Protein AF-A0A258YV19-F1 (afdb_monomer_lite)

Sequence (368 aa):
QDINASQANDAFYQVEYVNERFLFDYAAKTDEAEIKYTVNCIKEPACNLPLIPEDDCLMLALTPAKAAALKNEEREGIAARLEDKFGNTQWLRTMNQESFYTSTDNLHSETTLFRLAGAAYRYAHFNHTVTPEVLLALSAMNSFGNIVFLTVTDPKMDQLQQSLSDVTGGKYDPQTHFFLAMNSIKYGKLGIALDHLKEAKFRFYAPIDKDKTRFWMYQITQDQEYLKELSESLDINMYVLYARELLNLPTENYFTSLPTTDRTDSIKGIDPFEWRAFSQEIMRSKPETISELIDRSDGNESMAIQGYVLERTYEPYIHNFTMAYDQYMTNLSNDKKALLYALMRQETRFIPGLISRSFALGLMQIMP

Structure (mmCIF, N/CA/C/O backbone):
data_AF-A0A258YV19-F1
#
_entry.id   AF-A0A258YV19-F1
#
loop_
_atom_site.group_PDB
_atom_site.id
_atom_site.type_symbol
_atom_site.label_atom_id
_atom_site.label_alt_id
_atom_site.label_comp_id
_atom_site.label_asym_id
_atom_site.label_entity_id
_atom_site.label_seq_id
_atom_site.pdbx_PDB_ins_code
_atom_site.Cartn_x
_atom_site.Cartn_y
_atom_site.Cartn_z
_atom_site.occupancy
_atom_site.B_iso_or_equiv
_atom_site.auth_seq_id
_atom_site.auth_comp_id
_atom_site.auth_asym_id
_atom_site.auth_atom_id
_atom_site.pdbx_PDB_model_num
ATOM 1 N N . GLN A 1 1 ? 9.108 25.716 -15.601 1.00 57.22 1 GLN A N 1
ATOM 2 C CA . GLN A 1 1 ? 9.882 26.648 -14.759 1.00 57.22 1 GLN A CA 1
ATOM 3 C C . GLN A 1 1 ? 11.110 27.086 -15.540 1.00 57.22 1 GLN A C 1
ATOM 5 O O . GLN A 1 1 ? 11.767 26.233 -16.135 1.00 57.22 1 GLN A O 1
ATOM 10 N N . ASP A 1 2 ? 11.386 28.388 -15.566 1.00 78.88 2 ASP A N 1
ATOM 11 C CA . ASP A 1 2 ? 12.608 28.955 -16.147 1.00 78.88 2 ASP A CA 1
ATOM 12 C C . ASP A 1 2 ? 13.738 28.902 -15.116 1.00 78.88 2 ASP A C 1
ATOM 14 O O . ASP A 1 2 ? 14.089 29.903 -14.499 1.00 78.88 2 ASP A O 1
ATOM 18 N N . ILE A 1 3 ? 14.270 27.700 -14.891 1.00 85.00 3 ILE A N 1
ATOM 19 C CA . ILE A 1 3 ? 15.529 27.503 -14.169 1.00 85.00 3 ILE A CA 1
ATOM 20 C C . ILE A 1 3 ? 16.621 27.125 -15.170 1.00 85.00 3 ILE A C 1
ATOM 22 O O . ILE A 1 3 ? 16.366 26.387 -16.130 1.00 85.00 3 ILE A O 1
ATOM 26 N N . ASN A 1 4 ? 17.822 27.663 -14.973 1.00 88.56 4 ASN A N 1
ATOM 27 C CA . ASN A 1 4 ? 19.003 27.291 -15.753 1.00 88.56 4 ASN A CA 1
ATOM 28 C C . ASN A 1 4 ? 19.620 25.974 -15.237 1.00 88.56 4 ASN A C 1
ATOM 30 O O . ASN A 1 4 ? 19.204 25.456 -14.202 1.00 88.56 4 ASN A O 1
ATOM 34 N N . ALA A 1 5 ? 20.612 25.430 -15.948 1.00 88.00 5 ALA A N 1
ATOM 35 C CA . ALA A 1 5 ? 21.244 24.156 -15.590 1.00 88.00 5 ALA A CA 1
ATOM 36 C C . ALA A 1 5 ? 21.857 24.161 -14.178 1.00 88.00 5 ALA A C 1
ATOM 38 O O . ALA A 1 5 ? 21.672 23.209 -13.426 1.00 88.00 5 ALA A O 1
ATOM 39 N N . SER A 1 6 ? 22.509 25.260 -13.780 1.00 89.62 6 SER A N 1
ATOM 40 C CA . SER A 1 6 ? 23.073 25.417 -12.429 1.00 89.62 6 SER A CA 1
ATOM 41 C C . SER A 1 6 ? 21.987 25.325 -11.357 1.00 89.62 6 SER A C 1
ATOM 43 O O . SER A 1 6 ? 22.117 24.571 -10.401 1.00 89.62 6 SER A O 1
ATOM 45 N N . GLN A 1 7 ? 20.882 26.048 -11.548 1.00 89.81 7 GLN A N 1
ATOM 46 C CA . GLN A 1 7 ? 19.743 26.037 -10.631 1.00 89.81 7 GLN A CA 1
ATOM 47 C C . GLN A 1 7 ? 19.039 24.675 -10.602 1.00 89.81 7 GLN A C 1
ATOM 49 O O . GLN A 1 7 ? 18.552 24.260 -9.554 1.00 89.81 7 GLN A O 1
ATOM 54 N N . ALA A 1 8 ? 18.976 23.975 -11.738 1.00 88.31 8 ALA A N 1
ATOM 55 C CA . ALA A 1 8 ? 18.420 22.629 -11.810 1.00 88.31 8 ALA A CA 1
ATOM 56 C C . ALA A 1 8 ? 19.265 21.627 -11.014 1.00 88.31 8 ALA A C 1
ATOM 58 O O . ALA A 1 8 ? 18.696 20.818 -10.285 1.00 88.31 8 ALA A O 1
ATOM 59 N N . ASN A 1 9 ? 20.595 21.714 -11.102 1.00 89.19 9 ASN A N 1
ATOM 60 C CA . ASN A 1 9 ? 21.507 20.882 -10.315 1.00 89.19 9 ASN A CA 1
ATOM 61 C C . ASN A 1 9 ? 21.346 21.165 -8.817 1.00 89.19 9 ASN A C 1
ATOM 63 O O . ASN A 1 9 ? 21.117 20.240 -8.040 1.00 89.19 9 ASN A O 1
ATOM 67 N N . ASP A 1 10 ? 21.369 22.441 -8.419 1.00 88.56 10 ASP A N 1
ATOM 68 C CA . ASP A 1 10 ? 21.178 22.838 -7.019 1.00 88.56 10 ASP A CA 1
ATOM 69 C C . ASP A 1 10 ? 19.843 22.331 -6.460 1.00 88.56 10 ASP A C 1
ATOM 71 O O . ASP A 1 10 ? 19.783 21.857 -5.325 1.00 88.56 10 ASP A O 1
ATOM 75 N N . ALA A 1 11 ? 18.773 22.406 -7.256 1.00 86.12 11 ALA A N 1
ATOM 76 C CA . ALA A 1 11 ? 17.459 21.910 -6.872 1.00 86.12 11 ALA A CA 1
ATOM 77 C C . ALA A 1 11 ? 17.426 20.379 -6.772 1.00 86.12 11 ALA A C 1
ATOM 79 O O . ALA A 1 11 ? 16.854 19.851 -5.822 1.00 86.12 11 ALA A O 1
ATOM 80 N N . PHE A 1 12 ? 18.048 19.661 -7.711 1.00 86.25 12 PHE A N 1
ATOM 81 C CA . PHE A 1 12 ? 18.058 18.197 -7.734 1.00 86.25 12 PHE A CA 1
ATOM 82 C C . PHE A 1 12 ? 18.674 17.605 -6.460 1.00 86.25 12 PHE A C 1
ATOM 84 O O . PHE A 1 12 ? 18.085 16.709 -5.860 1.00 86.25 12 PHE A O 1
ATOM 91 N N . TYR A 1 13 ? 19.786 18.168 -5.975 1.00 83.50 13 TYR A N 1
ATOM 92 C CA . TYR A 1 13 ? 20.433 17.722 -4.732 1.00 83.50 13 TYR A CA 1
ATOM 93 C C . TYR A 1 13 ? 19.673 18.100 -3.449 1.00 83.50 13 TYR A C 1
ATOM 95 O O . TYR A 1 13 ? 20.027 17.639 -2.365 1.00 83.50 13 TYR A O 1
ATOM 103 N N . GLN A 1 14 ? 18.617 18.911 -3.551 1.00 83.81 14 GLN A N 1
ATOM 104 C CA . GLN A 1 14 ? 17.714 19.222 -2.437 1.00 83.81 14 GLN A CA 1
ATOM 105 C C . GLN A 1 14 ? 16.491 18.292 -2.390 1.00 83.81 14 GLN A C 1
ATOM 107 O O . GLN A 1 14 ? 15.718 18.337 -1.428 1.00 83.81 14 GLN A O 1
ATOM 112 N N . VAL A 1 15 ? 16.298 17.447 -3.408 1.00 80.75 15 VAL A N 1
ATOM 113 C CA . VAL A 1 15 ? 15.192 16.489 -3.468 1.00 80.75 15 VAL A CA 1
ATOM 114 C C . VAL A 1 15 ? 15.549 15.227 -2.684 1.00 80.75 15 VAL A C 1
ATOM 116 O O . VAL A 1 15 ? 16.572 14.594 -2.918 1.00 80.75 15 VAL A O 1
ATOM 119 N N . GLU A 1 16 ? 14.668 14.824 -1.769 1.00 74.88 16 GLU A N 1
ATOM 120 C CA . GLU A 1 16 ? 14.868 13.620 -0.949 1.00 74.88 16 GLU A CA 1
ATOM 121 C C . GLU A 1 16 ? 14.597 12.317 -1.729 1.00 74.88 16 GLU A C 1
ATOM 123 O O . GLU A 1 16 ? 15.226 11.296 -1.465 1.00 74.88 16 GLU A O 1
ATOM 128 N N . TYR A 1 17 ? 13.682 12.344 -2.710 1.00 77.50 17 TYR A N 1
ATOM 129 C CA . TYR A 1 17 ? 13.312 11.183 -3.530 1.00 77.50 17 TYR A CA 1
ATOM 130 C C . TYR A 1 17 ? 13.121 11.558 -5.001 1.00 77.50 17 TYR A C 1
ATOM 132 O O . TYR A 1 17 ? 12.282 12.395 -5.334 1.00 77.50 17 TYR A O 1
ATOM 140 N N . VAL A 1 18 ? 13.836 10.873 -5.893 1.00 82.88 18 VAL A N 1
ATOM 141 C CA . VAL A 1 18 ? 13.741 11.071 -7.344 1.00 82.88 18 VAL A CA 1
ATOM 142 C C . VAL A 1 18 ? 12.900 9.950 -7.951 1.00 82.88 18 VAL A C 1
ATOM 144 O O . VAL A 1 18 ? 13.277 8.782 -7.898 1.00 82.88 18 VAL A O 1
ATOM 147 N N . ASN A 1 19 ? 11.749 10.300 -8.527 1.00 84.88 19 ASN A N 1
ATOM 148 C CA . ASN A 1 19 ? 10.971 9.391 -9.375 1.00 84.88 19 ASN A CA 1
ATOM 149 C C . ASN A 1 19 ? 11.332 9.600 -10.858 1.00 84.88 19 ASN A C 1
ATOM 151 O O . ASN A 1 19 ? 12.021 10.561 -11.203 1.00 84.88 19 ASN A O 1
ATOM 155 N N . GLU A 1 20 ? 10.846 8.728 -11.744 1.00 87.12 20 GLU A N 1
ATOM 156 C CA . GLU A 1 20 ? 11.149 8.807 -13.183 1.00 87.12 20 GLU A CA 1
ATOM 157 C C . GLU A 1 20 ? 10.762 10.154 -13.803 1.00 87.12 20 GLU A C 1
ATOM 159 O O . GLU A 1 20 ? 11.509 10.698 -14.612 1.00 87.12 20 GLU A O 1
ATOM 164 N N . ARG A 1 21 ? 9.629 10.739 -13.391 1.00 86.75 21 ARG A N 1
ATOM 165 C CA . ARG A 1 21 ? 9.199 12.052 -13.885 1.00 86.75 21 ARG A CA 1
ATOM 166 C C . ARG A 1 21 ? 10.210 13.138 -13.516 1.00 86.75 21 ARG A C 1
ATOM 168 O O . ARG A 1 21 ? 10.637 13.869 -14.400 1.00 86.75 21 ARG A O 1
ATOM 175 N N . PHE A 1 22 ? 10.627 13.217 -12.251 1.00 86.44 22 PHE A N 1
ATOM 176 C CA . PHE A 1 22 ? 11.651 14.175 -11.823 1.00 86.44 22 PHE A CA 1
ATOM 177 C C . PHE A 1 22 ? 12.977 13.945 -12.519 1.00 86.44 22 PHE A C 1
ATOM 179 O O . PHE A 1 22 ? 13.610 14.909 -12.932 1.00 86.44 22 PHE A O 1
ATOM 186 N N . LEU A 1 23 ? 13.387 12.685 -12.668 1.00 90.88 23 LEU A N 1
ATOM 187 C CA . LEU A 1 23 ? 14.608 12.347 -13.383 1.00 90.88 23 LEU A CA 1
ATOM 188 C C . LEU A 1 23 ? 14.548 12.865 -14.826 1.00 90.88 23 LEU A C 1
ATOM 190 O O . LEU A 1 23 ? 15.518 13.439 -15.312 1.00 90.88 23 LEU A O 1
ATOM 194 N N . PHE A 1 24 ? 13.407 12.718 -15.502 1.00 92.19 24 PHE A N 1
ATOM 195 C CA . PHE A 1 24 ? 13.224 13.205 -16.869 1.00 92.19 24 PHE A CA 1
ATOM 196 C C . PHE A 1 24 ? 13.161 14.731 -16.954 1.00 92.19 24 PHE A C 1
ATOM 198 O O . PHE A 1 24 ? 13.774 15.302 -17.858 1.00 92.19 24 PHE A O 1
ATOM 205 N N . ASP A 1 25 ? 12.460 15.383 -16.026 1.00 89.50 25 ASP A N 1
ATOM 206 C CA . ASP A 1 25 ? 12.372 16.844 -15.954 1.00 89.50 25 ASP A CA 1
ATOM 207 C C . ASP A 1 25 ? 13.752 17.461 -15.652 1.00 89.50 25 ASP A C 1
ATOM 209 O O . ASP A 1 25 ? 14.147 18.443 -16.284 1.00 89.50 25 ASP A O 1
ATOM 213 N N . TYR A 1 26 ? 14.527 16.846 -14.751 1.00 91.81 26 TYR A N 1
ATOM 214 C CA . TYR A 1 26 ? 15.905 17.230 -14.438 1.00 91.81 26 TYR A CA 1
ATOM 215 C C . TYR A 1 26 ? 16.846 17.006 -15.626 1.00 91.81 26 TYR A C 1
ATOM 217 O O . TYR A 1 26 ? 17.572 17.920 -16.020 1.00 91.81 26 TYR A O 1
ATOM 225 N N . ALA A 1 27 ? 16.787 15.834 -16.267 1.00 93.38 27 ALA A N 1
ATOM 226 C CA . ALA A 1 27 ? 17.611 15.513 -17.433 1.00 93.38 27 ALA A CA 1
ATOM 227 C C . ALA A 1 27 ? 17.384 16.470 -18.615 1.00 93.38 27 ALA A C 1
ATOM 229 O O . ALA A 1 27 ? 18.303 16.724 -19.393 1.00 93.38 27 ALA A O 1
ATOM 230 N N . ALA A 1 28 ? 16.178 17.033 -18.739 1.00 92.06 28 ALA A N 1
ATOM 231 C CA . ALA A 1 28 ? 15.859 18.037 -19.751 1.00 92.06 28 ALA A CA 1
ATOM 232 C C . ALA A 1 28 ? 16.518 19.409 -19.495 1.00 92.06 28 ALA A C 1
ATOM 234 O O . ALA A 1 28 ? 16.496 20.264 -20.383 1.00 92.06 28 ALA A O 1
ATOM 235 N N . LYS A 1 29 ? 17.070 19.644 -18.296 1.00 92.50 29 LYS A N 1
ATOM 236 C CA . LYS A 1 29 ? 17.612 20.942 -17.859 1.00 92.50 29 LYS A CA 1
ATOM 237 C C . LYS A 1 29 ? 19.080 20.912 -17.443 1.00 92.50 29 LYS A C 1
ATOM 239 O O . LYS A 1 29 ? 19.740 21.935 -17.587 1.00 92.50 29 LYS A O 1
ATOM 244 N N . THR A 1 30 ? 19.577 19.792 -16.926 1.00 91.50 30 THR A N 1
ATOM 245 C CA . THR A 1 30 ? 20.984 19.643 -16.525 1.00 91.50 30 THR A CA 1
ATOM 246 C C . THR A 1 30 ? 21.928 19.651 -17.731 1.00 91.50 30 THR A C 1
ATOM 248 O O . THR A 1 30 ? 21.510 19.389 -18.858 1.00 91.50 30 THR A O 1
ATOM 251 N N . ASP A 1 31 ? 23.215 19.899 -17.491 1.00 91.19 31 ASP A N 1
ATOM 252 C CA . ASP A 1 31 ? 24.299 19.686 -18.459 1.00 91.19 31 ASP A CA 1
ATOM 253 C C . ASP A 1 31 ? 25.116 18.414 -18.178 1.00 91.19 31 ASP A C 1
ATOM 255 O O . ASP A 1 31 ? 26.024 18.081 -18.939 1.00 91.19 31 ASP A O 1
ATOM 259 N N . GLU A 1 32 ? 24.755 17.650 -17.141 1.00 92.25 32 GLU A N 1
ATOM 260 C CA . GLU A 1 32 ? 25.413 16.392 -16.789 1.00 92.25 32 GLU A CA 1
ATOM 261 C C . GLU A 1 32 ? 25.168 15.311 -17.856 1.00 92.25 32 GLU A C 1
ATOM 263 O O . GLU A 1 32 ? 24.047 14.833 -18.067 1.00 92.25 32 GLU A O 1
ATOM 268 N N . ALA A 1 33 ? 26.244 14.914 -18.543 1.00 94.06 33 ALA A N 1
ATOM 269 C CA . ALA A 1 33 ? 26.188 13.954 -19.643 1.00 94.06 33 ALA A CA 1
ATOM 270 C C . ALA A 1 33 ? 25.669 12.573 -19.201 1.00 94.06 33 ALA A C 1
ATOM 272 O O . ALA A 1 33 ? 24.901 11.952 -19.932 1.00 94.06 33 ALA A O 1
ATOM 273 N N . GLU A 1 34 ? 26.033 12.118 -17.999 1.00 93.50 34 GLU A N 1
ATOM 274 C CA . GLU A 1 34 ? 25.633 10.813 -17.451 1.00 93.50 34 GLU A CA 1
ATOM 275 C C . GLU A 1 34 ? 24.120 10.721 -17.197 1.00 93.50 34 GLU A C 1
ATOM 277 O O . GLU A 1 34 ? 23.488 9.704 -17.497 1.00 93.50 34 GLU A O 1
ATOM 282 N N . ILE A 1 35 ? 23.510 11.807 -16.716 1.00 93.62 35 ILE A N 1
ATOM 283 C CA . ILE A 1 35 ? 22.064 11.888 -16.484 1.00 93.62 35 ILE A CA 1
ATOM 284 C C . ILE A 1 35 ? 21.309 11.881 -17.813 1.00 93.62 35 ILE A C 1
ATOM 286 O O . ILE A 1 35 ? 20.349 11.123 -17.981 1.00 93.62 35 ILE A O 1
ATOM 290 N N . LYS A 1 36 ? 21.769 12.680 -18.787 1.00 94.69 36 LYS A N 1
ATOM 291 C CA . LYS A 1 36 ? 21.198 12.683 -20.143 1.00 94.69 36 LYS A CA 1
ATOM 292 C C . LYS A 1 36 ? 21.294 11.301 -20.783 1.00 94.69 36 LYS A C 1
ATOM 294 O O . LYS A 1 36 ? 20.304 10.821 -21.329 1.00 94.69 36 LYS A O 1
ATOM 299 N N . TYR A 1 37 ? 22.452 10.652 -20.676 1.00 96.06 37 TYR A N 1
ATOM 300 C CA . TYR A 1 37 ? 22.672 9.295 -21.168 1.00 96.06 37 TYR A CA 1
ATOM 301 C C . TYR A 1 37 ? 21.692 8.300 -20.533 1.00 96.06 37 TYR A C 1
ATOM 303 O O . TYR A 1 37 ? 20.954 7.632 -21.251 1.00 96.06 37 TYR A O 1
ATOM 311 N N . THR A 1 38 ? 21.596 8.282 -19.201 1.00 95.25 38 THR A N 1
ATOM 312 C CA . THR A 1 38 ? 20.692 7.390 -18.457 1.00 95.25 38 THR A CA 1
ATOM 313 C C . THR A 1 38 ? 19.239 7.543 -18.911 1.00 95.25 38 THR A C 1
ATOM 315 O O . THR A 1 38 ? 18.563 6.557 -19.205 1.00 95.25 38 THR A O 1
ATOM 318 N N . VAL A 1 39 ? 18.751 8.783 -19.021 1.00 96.06 39 VAL A N 1
ATOM 319 C CA . VAL A 1 39 ? 17.369 9.055 -19.443 1.00 96.06 39 VAL A CA 1
ATOM 320 C C . VAL A 1 39 ? 17.121 8.686 -20.900 1.00 96.06 39 VAL A C 1
ATOM 322 O O . VAL A 1 39 ? 16.048 8.164 -21.209 1.00 96.06 39 VAL A O 1
ATOM 325 N N . ASN A 1 40 ? 18.087 8.923 -21.787 1.00 95.56 40 ASN A N 1
ATOM 326 C CA . ASN A 1 40 ? 17.974 8.513 -23.183 1.00 95.56 40 ASN A CA 1
ATOM 327 C C . ASN A 1 40 ? 17.850 6.987 -23.291 1.00 95.56 40 ASN A C 1
ATOM 329 O O . ASN A 1 40 ? 16.926 6.512 -23.943 1.00 95.56 40 ASN A O 1
ATOM 333 N N . CYS A 1 41 ? 18.674 6.237 -22.553 1.00 96.88 41 CYS A N 1
ATOM 334 C CA . CYS A 1 41 ? 18.607 4.777 -22.491 1.00 96.88 41 CYS A CA 1
ATOM 335 C C . CYS A 1 41 ? 17.249 4.270 -21.990 1.00 96.88 41 CYS A C 1
ATOM 337 O O . CYS A 1 41 ? 16.603 3.457 -22.648 1.00 96.88 41 CYS A O 1
ATOM 339 N N . ILE A 1 42 ? 16.747 4.798 -20.867 1.00 95.50 42 ILE A N 1
ATOM 340 C CA . ILE A 1 42 ? 15.430 4.411 -20.327 1.00 95.50 42 ILE A CA 1
ATOM 341 C C . ILE A 1 42 ? 14.308 4.669 -21.348 1.00 95.50 42 ILE A C 1
ATOM 343 O O . ILE A 1 42 ? 13.341 3.904 -21.421 1.00 95.50 42 ILE A O 1
ATOM 347 N N . LYS A 1 43 ? 14.425 5.722 -22.164 1.00 94.62 43 LYS A N 1
ATOM 348 C CA . LYS A 1 43 ? 13.429 6.102 -23.177 1.00 94.62 43 LYS A CA 1
ATOM 349 C C . LYS A 1 43 ? 13.522 5.318 -24.486 1.00 94.62 43 LYS A C 1
ATOM 351 O O . LYS A 1 43 ? 12.615 5.461 -25.305 1.00 94.62 43 LYS A O 1
ATOM 356 N N . GLU A 1 44 ? 14.538 4.475 -24.679 1.00 96.62 44 GLU A N 1
ATOM 357 C CA . GLU A 1 44 ? 14.673 3.682 -25.905 1.00 96.62 44 GLU A CA 1
ATOM 358 C C . GLU A 1 44 ? 13.420 2.819 -26.150 1.00 96.62 44 GLU A C 1
ATOM 360 O O . GLU A 1 44 ? 12.954 2.118 -25.235 1.00 96.62 44 GLU A O 1
ATOM 365 N N . PRO A 1 45 ? 12.830 2.862 -27.359 1.00 95.44 45 PRO A N 1
ATOM 366 C CA . PRO A 1 45 ? 11.677 2.046 -27.698 1.00 95.44 45 PRO A CA 1
ATOM 367 C C . PRO A 1 45 ? 12.069 0.570 -27.810 1.00 95.44 45 PRO A C 1
ATOM 369 O O . PRO A 1 45 ? 13.213 0.219 -28.089 1.00 95.44 45 PRO A O 1
ATOM 372 N N . ALA A 1 46 ? 11.082 -0.316 -27.658 1.00 94.25 46 ALA A N 1
ATOM 373 C CA . ALA A 1 46 ? 11.304 -1.761 -27.690 1.00 94.25 46 ALA A CA 1
ATOM 374 C C . ALA A 1 46 ? 12.024 -2.245 -28.965 1.00 94.25 46 ALA A C 1
ATOM 376 O O . ALA A 1 46 ? 12.905 -3.093 -28.883 1.00 94.25 46 ALA A O 1
ATOM 377 N N . CYS A 1 47 ? 11.701 -1.668 -30.128 1.00 93.19 47 CYS A N 1
ATOM 378 C CA . CYS A 1 47 ? 12.311 -2.031 -31.411 1.00 93.19 47 CYS A CA 1
ATOM 379 C C . CYS A 1 47 ? 13.811 -1.714 -31.506 1.00 93.19 47 CYS A C 1
ATOM 381 O O . CYS A 1 47 ? 14.494 -2.294 -32.345 1.00 93.19 47 CYS A O 1
ATOM 383 N N . ASN A 1 48 ? 14.320 -0.806 -30.670 1.00 95.19 48 ASN A N 1
ATOM 384 C CA . ASN A 1 48 ? 15.727 -0.417 -30.680 1.00 95.19 48 ASN A CA 1
ATOM 385 C C . ASN A 1 48 ? 16.580 -1.289 -29.763 1.00 95.19 48 ASN A C 1
ATOM 387 O O . ASN A 1 48 ? 17.795 -1.292 -29.924 1.00 95.19 48 ASN A O 1
ATOM 391 N N . LEU A 1 49 ? 15.981 -2.041 -28.831 1.00 95.81 49 LEU A N 1
ATOM 392 C CA . LEU A 1 49 ? 16.730 -2.793 -27.818 1.00 95.81 49 LEU A CA 1
ATOM 393 C C . LEU A 1 49 ? 17.831 -3.691 -28.413 1.00 95.81 49 LEU A C 1
ATOM 395 O O . LEU A 1 49 ? 18.961 -3.607 -27.937 1.00 95.81 49 LEU A O 1
ATOM 399 N N . PRO A 1 50 ? 17.593 -4.482 -29.480 1.00 94.62 50 PRO A N 1
ATOM 400 C CA . PRO A 1 50 ? 18.648 -5.326 -30.049 1.00 94.62 50 PRO A CA 1
ATOM 401 C C . PRO A 1 50 ? 19.804 -4.535 -30.686 1.00 94.62 50 PRO A C 1
ATOM 403 O O . PRO A 1 50 ? 20.871 -5.097 -30.920 1.00 94.62 50 PRO A O 1
ATOM 406 N N . LEU A 1 51 ? 19.592 -3.250 -30.990 1.00 94.88 51 LEU A N 1
ATOM 407 C CA . LEU A 1 51 ? 20.548 -2.379 -31.673 1.00 94.88 51 LEU A CA 1
ATOM 408 C C . LEU A 1 51 ? 21.445 -1.593 -30.709 1.00 94.88 51 LEU A C 1
ATOM 410 O O . LEU A 1 51 ? 22.419 -1.004 -31.167 1.00 94.88 51 LEU A O 1
ATOM 414 N N . ILE A 1 52 ? 21.135 -1.566 -29.406 1.00 96.50 52 ILE A N 1
ATOM 415 C CA . ILE A 1 52 ? 21.886 -0.786 -28.412 1.00 96.50 52 ILE A CA 1
ATOM 416 C C . ILE A 1 52 ? 23.264 -1.433 -28.181 1.00 96.50 52 ILE A C 1
ATOM 418 O O . ILE A 1 52 ? 23.322 -2.557 -27.669 1.00 96.50 52 ILE A O 1
ATOM 422 N N . PRO A 1 53 ? 24.386 -0.772 -28.524 1.00 94.50 53 PRO A N 1
ATOM 423 C CA . PRO A 1 53 ? 25.717 -1.365 -28.414 1.00 94.50 53 PRO A CA 1
ATOM 424 C C . PRO A 1 53 ? 26.299 -1.314 -26.996 1.00 94.50 53 PRO A C 1
ATOM 426 O O . PRO A 1 53 ? 27.133 -2.150 -26.664 1.00 94.50 53 PRO A O 1
ATOM 429 N N . GLU A 1 54 ? 25.844 -0.409 -26.130 1.00 96.38 54 GLU A N 1
ATOM 430 C CA . GLU A 1 54 ? 26.301 -0.324 -24.741 1.00 96.38 54 GLU A CA 1
ATOM 431 C C . GLU A 1 54 ? 25.449 -1.189 -23.803 1.00 96.38 54 GLU A C 1
ATOM 433 O O . GLU A 1 54 ? 24.243 -0.981 -23.661 1.00 96.38 54 GLU A O 1
ATOM 438 N N . ASP A 1 55 ? 26.082 -2.128 -23.096 1.00 95.56 55 ASP A N 1
ATOM 439 C CA . ASP A 1 55 ? 25.383 -3.061 -22.198 1.00 95.56 55 ASP A CA 1
ATOM 440 C C . ASP A 1 55 ? 24.647 -2.353 -21.052 1.00 95.56 55 ASP A C 1
ATOM 442 O O . ASP A 1 55 ? 23.546 -2.754 -20.683 1.00 95.56 55 ASP A O 1
ATOM 446 N N . ASP A 1 56 ? 25.230 -1.280 -20.506 1.00 95.31 56 ASP A N 1
ATOM 447 C CA . ASP A 1 56 ? 24.608 -0.504 -19.426 1.00 95.31 56 ASP A CA 1
ATOM 448 C C . ASP A 1 56 ? 23.349 0.222 -19.924 1.00 95.31 56 ASP A C 1
ATOM 450 O O . ASP A 1 56 ? 22.325 0.231 -19.242 1.00 95.31 56 ASP A O 1
ATOM 454 N N . CYS A 1 57 ? 23.389 0.770 -21.145 1.00 96.56 57 CYS A N 1
ATOM 455 C CA . CYS A 1 57 ? 22.232 1.416 -21.765 1.00 96.56 57 CYS A CA 1
ATOM 456 C C . CYS A 1 57 ? 21.120 0.410 -22.051 1.00 96.56 57 CYS A C 1
ATOM 458 O O . CYS A 1 57 ? 19.954 0.657 -21.744 1.00 96.56 57 CYS A O 1
ATOM 460 N N . LEU A 1 58 ? 21.492 -0.753 -22.591 1.00 96.38 58 LEU A N 1
ATOM 461 C CA . LEU A 1 58 ? 20.561 -1.835 -22.869 1.00 96.38 58 LEU A CA 1
ATOM 462 C C . LEU A 1 58 ? 19.887 -2.318 -21.581 1.00 96.38 58 LEU A C 1
ATOM 464 O O . LEU A 1 58 ? 18.666 -2.443 -21.544 1.00 96.38 58 LEU A O 1
ATOM 468 N N . MET A 1 59 ? 20.654 -2.512 -20.504 1.00 94.94 59 MET A N 1
ATOM 469 C CA . MET A 1 59 ? 20.109 -2.913 -19.208 1.00 94.94 59 MET A CA 1
ATOM 470 C C . MET A 1 59 ? 19.134 -1.872 -18.637 1.00 94.94 59 MET A C 1
ATOM 472 O O . MET A 1 59 ? 18.061 -2.242 -18.164 1.00 94.94 59 MET A O 1
ATOM 476 N N . LEU A 1 60 ? 19.461 -0.578 -18.727 1.00 94.50 60 LEU A N 1
ATOM 477 C CA . LEU A 1 60 ? 18.570 0.515 -18.310 1.00 94.50 60 LEU A CA 1
ATOM 478 C C . LEU A 1 60 ? 17.287 0.592 -19.150 1.00 94.50 60 LEU A C 1
ATOM 480 O O . LEU A 1 60 ? 16.226 0.953 -18.643 1.00 94.50 60 LEU A O 1
ATOM 484 N N . ALA A 1 61 ? 17.375 0.267 -20.439 1.00 95.56 61 ALA A N 1
ATOM 485 C CA . ALA A 1 61 ? 16.245 0.307 -21.354 1.00 95.56 61 ALA A CA 1
ATOM 486 C C . ALA A 1 61 ? 15.261 -0.856 -21.146 1.00 95.56 61 ALA A C 1
ATOM 488 O O . ALA A 1 61 ? 14.089 -0.724 -21.517 1.00 95.56 61 ALA A O 1
ATOM 489 N N . LEU A 1 62 ? 15.718 -1.985 -20.594 1.00 94.31 62 LEU A N 1
ATOM 490 C CA . LEU A 1 62 ? 14.973 -3.240 -20.520 1.00 94.31 62 LEU A CA 1
ATOM 491 C C . LEU A 1 62 ? 13.861 -3.226 -19.468 1.00 94.31 62 LEU A C 1
ATOM 493 O O . LEU A 1 62 ? 14.079 -3.047 -18.274 1.00 94.31 62 LEU A O 1
ATOM 497 N N . THR A 1 63 ? 12.649 -3.539 -19.919 1.00 93.12 63 THR A N 1
ATOM 498 C CA . THR A 1 63 ? 11.496 -3.836 -19.063 1.00 93.12 63 THR A CA 1
ATOM 499 C C . THR A 1 63 ? 10.716 -5.006 -19.658 1.00 93.12 63 THR A C 1
ATOM 501 O O . THR A 1 63 ? 10.765 -5.193 -20.879 1.00 93.12 63 THR A O 1
ATOM 504 N N . PRO A 1 64 ? 9.935 -5.772 -18.873 1.00 93.00 64 PRO A N 1
ATOM 505 C CA . PRO A 1 64 ? 9.105 -6.841 -19.434 1.00 93.00 64 PRO A CA 1
ATOM 506 C C . PRO A 1 64 ? 8.118 -6.352 -20.493 1.00 93.00 64 PRO A C 1
ATOM 508 O O . PRO A 1 64 ? 7.871 -7.045 -21.473 1.00 93.00 64 PRO A O 1
ATOM 511 N N . ALA A 1 65 ? 7.596 -5.130 -20.341 1.00 93.25 65 ALA A N 1
ATOM 512 C CA . ALA A 1 65 ? 6.694 -4.534 -21.322 1.00 93.25 65 ALA A CA 1
ATOM 513 C C . ALA A 1 65 ? 7.373 -4.330 -22.685 1.00 93.25 65 ALA A C 1
ATOM 515 O O . ALA A 1 65 ? 6.779 -4.638 -23.715 1.00 93.25 65 ALA A O 1
ATOM 516 N N . LYS A 1 66 ? 8.622 -3.848 -22.703 1.00 95.31 66 LYS A N 1
ATOM 517 C CA . LYS A 1 66 ? 9.378 -3.686 -23.951 1.00 95.31 66 LYS A CA 1
ATOM 518 C C . LYS A 1 66 ? 9.882 -5.027 -24.485 1.00 95.31 66 LYS A C 1
ATOM 520 O O . LYS A 1 66 ? 9.781 -5.279 -25.680 1.00 95.31 66 LYS A O 1
ATOM 525 N N . ALA A 1 67 ? 10.361 -5.907 -23.607 1.00 95.75 67 ALA A N 1
ATOM 526 C CA . ALA A 1 67 ? 10.851 -7.231 -23.981 1.00 95.75 67 ALA A CA 1
ATOM 527 C C . ALA A 1 67 ? 9.757 -8.121 -24.596 1.00 95.75 67 ALA A C 1
ATOM 529 O O . ALA A 1 67 ? 10.057 -8.955 -25.444 1.00 95.75 67 ALA A O 1
ATOM 530 N N . ALA A 1 68 ? 8.485 -7.912 -24.238 1.00 93.12 68 ALA A N 1
ATOM 531 C CA . ALA A 1 68 ? 7.358 -8.634 -24.827 1.00 93.12 68 ALA A CA 1
ATOM 532 C C . ALA A 1 68 ? 7.178 -8.370 -26.334 1.00 93.12 68 ALA A C 1
ATOM 534 O O . ALA A 1 68 ? 6.590 -9.196 -27.026 1.00 93.12 68 ALA A O 1
ATOM 535 N N . ALA A 1 69 ? 7.684 -7.245 -26.853 1.00 93.75 69 ALA A N 1
ATOM 536 C CA . ALA A 1 69 ? 7.646 -6.936 -28.283 1.00 93.75 69 ALA A CA 1
ATOM 537 C C . ALA A 1 69 ? 8.797 -7.583 -29.078 1.00 93.75 69 ALA A C 1
ATOM 539 O O . ALA A 1 69 ? 8.798 -7.513 -30.306 1.00 93.75 69 ALA A O 1
ATOM 540 N N . LEU A 1 70 ? 9.770 -8.193 -28.394 1.00 95.44 70 LEU A N 1
ATOM 541 C CA . LEU A 1 70 ? 10.926 -8.838 -29.008 1.00 95.44 70 LEU A CA 1
ATOM 542 C C . LEU A 1 70 ? 10.624 -10.290 -29.385 1.00 95.44 70 LEU A C 1
ATOM 544 O O . LEU A 1 70 ? 9.853 -10.986 -28.713 1.00 95.44 70 LEU A O 1
ATOM 548 N N . LYS A 1 71 ? 11.302 -10.783 -30.417 1.00 95.88 71 LYS A N 1
ATOM 549 C CA . LYS A 1 71 ? 11.317 -12.203 -30.781 1.00 95.88 71 LYS A CA 1
ATOM 550 C C . LYS A 1 71 ? 12.089 -13.028 -29.752 1.00 95.88 71 LYS A C 1
ATOM 552 O O . LYS A 1 71 ? 12.869 -12.497 -28.958 1.00 95.88 71 LYS A O 1
ATOM 557 N N . ASN A 1 72 ? 11.890 -14.342 -29.788 1.00 96.31 72 ASN A N 1
ATOM 558 C CA . ASN A 1 72 ? 12.539 -15.253 -28.850 1.00 96.31 72 ASN A CA 1
ATOM 559 C C . ASN A 1 72 ? 14.068 -15.227 -28.999 1.00 96.31 72 ASN A C 1
ATOM 561 O O . ASN A 1 72 ? 14.777 -15.188 -27.995 1.00 96.31 72 ASN A O 1
ATOM 565 N N . GLU A 1 73 ? 14.577 -15.177 -30.235 1.00 96.50 73 GLU A N 1
ATOM 566 C CA . GLU A 1 73 ? 16.016 -15.127 -30.520 1.00 96.50 73 GLU A CA 1
ATOM 567 C C . GLU A 1 73 ? 16.651 -13.820 -30.030 1.00 96.50 73 GLU A C 1
ATOM 569 O O . GLU A 1 73 ? 17.782 -13.817 -29.549 1.00 96.50 73 GLU A O 1
ATOM 574 N N . GLU A 1 74 ? 15.915 -12.709 -30.111 1.00 96.44 74 GLU A N 1
ATOM 575 C CA . GLU A 1 74 ? 16.368 -11.404 -29.619 1.00 96.44 74 GLU A CA 1
ATOM 576 C C . GLU A 1 74 ? 16.460 -11.402 -28.092 1.00 96.44 74 GLU A C 1
ATOM 578 O O . GLU A 1 74 ? 17.461 -10.953 -27.535 1.00 96.44 74 GLU A O 1
ATOM 583 N N . ARG A 1 75 ? 15.454 -11.959 -27.404 1.00 96.81 75 ARG A N 1
ATOM 584 C CA . ARG A 1 75 ? 15.477 -12.112 -25.942 1.00 96.81 75 ARG A CA 1
ATOM 585 C C . ARG A 1 75 ? 16.619 -13.007 -25.481 1.00 96.81 75 ARG A C 1
ATOM 587 O O . ARG A 1 75 ? 17.290 -12.660 -24.514 1.00 96.81 75 ARG A O 1
ATOM 594 N N . GLU A 1 76 ? 16.866 -14.110 -26.184 1.00 96.19 76 GLU A N 1
ATOM 595 C CA . GLU A 1 76 ? 17.971 -15.021 -25.878 1.00 96.19 76 GLU A CA 1
ATOM 596 C C . GLU A 1 76 ? 19.331 -14.342 -26.078 1.00 96.19 76 GLU A C 1
ATOM 598 O O . GLU A 1 76 ? 20.181 -14.379 -25.190 1.00 96.19 76 GLU A O 1
ATOM 603 N N . GLY A 1 77 ? 19.516 -13.654 -27.209 1.00 95.31 77 GLY A N 1
ATOM 604 C CA . GLY A 1 77 ? 20.749 -12.927 -27.503 1.00 95.31 77 GLY A CA 1
ATOM 605 C C . GLY A 1 77 ? 21.040 -11.824 -26.484 1.00 95.31 77 GLY A C 1
ATOM 606 O O . GLY A 1 77 ? 22.171 -11.701 -26.015 1.00 95.31 77 GLY A O 1
ATOM 607 N N . ILE A 1 78 ? 20.019 -11.057 -26.089 1.00 95.88 78 ILE A N 1
ATOM 608 C CA . ILE A 1 78 ? 20.147 -10.032 -25.044 1.00 95.88 78 ILE A CA 1
ATOM 609 C C . ILE A 1 78 ? 20.450 -10.675 -23.686 1.00 95.88 78 ILE A C 1
ATOM 611 O O . ILE A 1 78 ? 21.328 -10.193 -22.972 1.00 95.88 78 ILE A O 1
ATOM 615 N N . ALA A 1 79 ? 19.766 -11.764 -23.326 1.00 95.31 79 ALA A N 1
ATOM 616 C CA . ALA A 1 79 ? 19.995 -12.446 -22.057 1.00 95.31 79 ALA A CA 1
ATOM 617 C C . ALA A 1 79 ? 21.439 -12.944 -21.940 1.00 95.31 79 ALA A C 1
ATOM 619 O O . ALA A 1 79 ? 22.097 -12.621 -20.955 1.00 95.31 79 ALA A O 1
ATOM 620 N N . ALA A 1 80 ? 21.936 -13.646 -22.965 1.00 94.00 80 ALA A N 1
ATOM 621 C CA . ALA A 1 80 ? 23.302 -14.164 -23.014 1.00 94.00 80 ALA A CA 1
ATOM 622 C C . ALA A 1 80 ? 24.353 -13.046 -22.980 1.00 94.00 80 ALA A C 1
ATOM 624 O O . ALA A 1 80 ? 25.365 -13.167 -22.299 1.00 94.00 80 ALA A O 1
ATOM 625 N N . ARG A 1 81 ? 24.097 -11.931 -23.675 1.00 94.19 81 ARG A N 1
ATOM 626 C CA . ARG A 1 81 ? 24.992 -10.767 -23.684 1.00 94.19 81 ARG A CA 1
ATOM 627 C C . ARG A 1 81 ? 25.133 -10.113 -22.307 1.00 94.19 81 ARG A C 1
ATOM 629 O O . ARG A 1 81 ? 26.206 -9.627 -21.975 1.00 94.19 81 ARG A O 1
ATOM 636 N N . LEU A 1 82 ? 24.056 -10.069 -21.524 1.00 94.69 82 LEU A N 1
ATOM 637 C CA . LEU A 1 82 ? 24.011 -9.342 -20.252 1.00 94.69 82 LEU A CA 1
ATOM 638 C C . LEU A 1 82 ? 24.249 -10.223 -19.012 1.00 94.69 82 LEU A C 1
ATOM 640 O O . LEU A 1 82 ? 24.460 -9.688 -17.922 1.00 94.69 82 LEU A O 1
ATOM 644 N N . GLU A 1 83 ? 24.190 -11.549 -19.155 1.00 90.69 83 GLU A N 1
ATOM 645 C CA . GLU A 1 83 ? 24.220 -12.519 -18.052 1.00 90.69 83 GLU A CA 1
ATOM 646 C C . GLU A 1 83 ? 25.450 -12.357 -17.152 1.00 90.69 83 GLU A C 1
ATOM 648 O O . GLU A 1 83 ? 25.296 -12.147 -15.947 1.00 90.69 83 GLU A O 1
ATOM 653 N N . ASP A 1 84 ? 26.647 -12.341 -17.741 1.00 88.12 84 ASP A N 1
ATOM 654 C CA . ASP A 1 84 ? 27.914 -12.267 -17.001 1.00 88.12 84 ASP A CA 1
ATOM 655 C C . ASP A 1 84 ? 28.098 -10.941 -16.246 1.00 88.12 84 ASP A C 1
ATOM 657 O O . ASP A 1 84 ? 28.809 -10.884 -15.240 1.00 88.12 84 ASP A O 1
ATOM 661 N N . LYS A 1 85 ? 27.462 -9.861 -16.722 1.00 91.25 85 LYS A N 1
ATOM 662 C CA . LYS A 1 85 ? 27.641 -8.507 -16.178 1.00 91.25 85 LYS A CA 1
ATOM 663 C C . LYS A 1 85 ? 26.586 -8.133 -15.136 1.00 91.25 85 LYS A C 1
ATOM 665 O O . LYS A 1 85 ? 26.914 -7.436 -14.177 1.00 91.25 85 LYS A O 1
ATOM 670 N N . PHE A 1 86 ? 25.338 -8.579 -15.299 1.00 88.44 86 PHE A N 1
ATOM 671 C CA . PHE A 1 86 ? 24.217 -8.118 -14.465 1.00 88.44 86 PHE A CA 1
ATOM 672 C C . PHE A 1 86 ? 23.474 -9.224 -13.704 1.00 88.44 86 PHE A C 1
ATOM 674 O O . PHE A 1 86 ? 22.715 -8.900 -12.791 1.00 88.44 86 PHE A O 1
ATOM 681 N N . GLY A 1 87 ? 23.644 -10.506 -14.054 1.00 77.50 87 GLY A N 1
ATOM 682 C CA . GLY A 1 87 ? 23.109 -11.676 -13.333 1.00 77.50 87 GLY A CA 1
ATOM 683 C C . GLY A 1 87 ? 21.577 -11.830 -13.264 1.00 77.50 87 GLY A C 1
ATOM 684 O O . GLY A 1 87 ? 21.084 -12.921 -12.997 1.00 77.50 87 GLY A O 1
ATOM 685 N N . ASN A 1 88 ? 20.799 -10.774 -13.521 1.00 79.12 88 ASN A N 1
ATOM 686 C CA . ASN A 1 88 ? 19.336 -10.746 -13.409 1.00 79.12 88 ASN A CA 1
ATOM 687 C C . ASN A 1 88 ? 18.644 -10.595 -14.776 1.00 79.12 88 ASN A C 1
ATOM 689 O O . ASN A 1 88 ? 17.735 -9.783 -14.954 1.00 79.12 88 ASN A O 1
ATOM 693 N N . THR A 1 89 ? 19.104 -11.351 -15.771 1.00 90.81 89 THR A N 1
ATOM 694 C CA . THR A 1 89 ? 18.570 -11.321 -17.147 1.00 90.81 89 THR A CA 1
ATOM 695 C C . THR A 1 89 ? 17.813 -12.595 -17.508 1.00 90.81 89 THR A C 1
ATOM 697 O O . THR A 1 89 ? 17.140 -12.637 -18.535 1.00 90.81 89 THR A O 1
ATOM 700 N N . GLN A 1 90 ? 17.837 -13.613 -16.639 1.00 91.00 90 GLN A N 1
ATOM 701 C CA . GLN A 1 90 ? 17.212 -14.913 -16.896 1.00 91.00 90 GLN A CA 1
ATOM 702 C C . GLN A 1 90 ? 15.702 -14.819 -17.154 1.00 91.00 90 GLN A C 1
ATOM 704 O O . GLN A 1 90 ? 15.160 -15.620 -17.911 1.00 91.00 90 GLN A O 1
ATOM 709 N N . TRP A 1 91 ? 15.027 -13.809 -16.594 1.00 92.94 91 TRP A N 1
ATOM 710 C CA . TRP A 1 91 ? 13.608 -13.569 -16.855 1.00 92.94 91 TRP A CA 1
ATOM 711 C C . TRP A 1 91 ? 13.310 -13.322 -18.344 1.00 92.94 91 TRP A C 1
ATOM 713 O O . TRP A 1 91 ? 12.211 -13.645 -18.782 1.00 92.94 91 TRP A O 1
ATOM 723 N N . LEU A 1 92 ? 14.268 -12.820 -19.139 1.00 94.94 92 LEU A N 1
ATOM 724 C CA . LEU A 1 92 ? 14.118 -12.671 -20.593 1.00 94.94 92 LEU A CA 1
ATOM 725 C C . LEU A 1 92 ? 13.983 -14.029 -21.285 1.00 94.94 92 LEU A C 1
ATOM 727 O O . LEU A 1 92 ? 13.079 -14.205 -22.101 1.00 94.94 92 LEU A O 1
ATOM 731 N N . ARG A 1 93 ? 14.840 -14.995 -20.921 1.00 95.12 93 ARG A N 1
ATOM 732 C CA . ARG A 1 93 ? 14.757 -16.376 -21.422 1.00 95.12 93 ARG A CA 1
ATOM 733 C C . ARG A 1 93 ? 13.449 -17.025 -20.991 1.00 95.12 93 ARG A C 1
ATOM 735 O O . ARG A 1 93 ? 12.793 -17.688 -21.785 1.00 95.12 93 ARG A O 1
ATOM 742 N N . THR A 1 94 ? 13.026 -16.772 -19.754 1.00 95.12 94 THR A N 1
ATOM 743 C CA . THR A 1 94 ? 11.747 -17.256 -19.227 1.00 95.12 94 THR A CA 1
ATOM 744 C C . THR A 1 94 ? 10.562 -16.774 -20.058 1.00 95.12 94 THR A C 1
ATOM 746 O O . THR A 1 94 ? 9.657 -17.556 -20.313 1.00 95.12 94 THR A O 1
ATOM 749 N N . MET A 1 95 ? 10.574 -15.543 -20.581 1.00 95.38 95 MET A N 1
ATOM 750 C CA . MET A 1 95 ? 9.489 -15.067 -21.453 1.00 95.38 95 MET A CA 1
ATOM 751 C C . MET A 1 95 ? 9.338 -15.871 -22.759 1.00 95.38 95 MET A C 1
ATOM 753 O O . MET A 1 95 ? 8.317 -15.731 -23.429 1.00 95.38 95 MET A O 1
ATOM 757 N N . ASN A 1 96 ? 10.337 -16.665 -23.159 1.00 95.31 96 ASN A N 1
ATOM 758 C CA . ASN A 1 96 ? 10.263 -17.515 -24.353 1.00 95.31 96 ASN A CA 1
ATOM 759 C C . ASN A 1 96 ? 9.494 -18.825 -24.105 1.00 95.31 96 ASN A C 1
ATOM 761 O O . ASN A 1 96 ? 9.255 -19.575 -25.050 1.00 95.31 96 ASN A O 1
ATOM 765 N N . GLN A 1 97 ? 9.126 -19.115 -22.854 1.00 93.62 97 GLN A N 1
ATOM 766 C CA . GLN A 1 97 ? 8.341 -20.290 -22.487 1.00 93.62 97 GLN A CA 1
ATOM 767 C C . GLN A 1 97 ? 6.873 -20.141 -22.908 1.00 93.62 97 GLN A C 1
ATOM 769 O O . GLN A 1 97 ? 6.315 -19.044 -22.909 1.00 93.62 97 GLN A O 1
ATOM 774 N N . GLU A 1 98 ? 6.233 -21.267 -23.223 1.00 89.38 98 GLU A N 1
ATOM 775 C CA . GLU A 1 98 ? 4.810 -21.303 -23.591 1.00 89.38 98 GLU A CA 1
ATOM 776 C C . GLU A 1 98 ? 3.879 -21.238 -22.371 1.00 89.38 98 GLU A C 1
ATOM 778 O O . GLU A 1 98 ? 2.770 -20.714 -22.460 1.00 89.38 98 GLU A O 1
ATOM 783 N N . SER A 1 99 ? 4.327 -21.766 -21.229 1.00 91.69 99 SER A N 1
ATOM 784 C CA . SER A 1 99 ? 3.543 -21.871 -19.997 1.00 91.69 99 SER A CA 1
ATOM 785 C C . SER A 1 99 ? 4.404 -21.573 -18.778 1.00 91.69 99 SER A C 1
ATOM 787 O O . SER A 1 99 ? 5.565 -21.977 -18.753 1.00 91.69 99 SER A O 1
ATOM 789 N N . PHE A 1 100 ? 3.804 -20.969 -17.757 1.00 96.44 100 PHE A N 1
ATOM 790 C CA . PHE A 1 100 ? 4.448 -20.637 -16.487 1.00 96.44 100 PHE A CA 1
ATOM 791 C C . PHE A 1 100 ? 3.795 -21.426 -15.349 1.00 96.44 100 PHE A C 1
ATOM 793 O O . PHE A 1 100 ? 2.675 -21.900 -15.499 1.00 96.44 100 PHE A O 1
ATOM 800 N N . TYR A 1 101 ? 4.481 -21.606 -14.220 1.00 96.31 101 TYR A N 1
ATOM 801 C CA . TYR A 1 101 ? 3.955 -22.273 -13.021 1.00 96.31 101 TYR A CA 1
ATOM 802 C C . TYR A 1 101 ? 3.327 -23.659 -13.279 1.00 96.31 101 TYR A C 1
ATOM 804 O O . TYR A 1 101 ? 2.396 -24.078 -12.587 1.00 96.31 101 TYR A O 1
ATOM 812 N N . THR A 1 102 ? 3.845 -24.393 -14.268 1.00 94.69 102 THR A N 1
ATOM 813 C CA . THR A 1 102 ? 3.417 -25.766 -14.590 1.00 94.69 102 THR A CA 1
ATOM 814 C C . THR A 1 102 ? 4.312 -26.835 -13.961 1.00 94.69 102 THR A C 1
ATOM 816 O O . THR A 1 102 ? 3.872 -27.971 -13.793 1.00 94.69 102 THR A O 1
ATOM 819 N N . SER A 1 103 ? 5.542 -26.482 -13.574 1.00 94.75 103 SER A N 1
ATOM 820 C CA . SER A 1 103 ? 6.518 -27.364 -12.920 1.00 94.75 103 SER A CA 1
ATOM 821 C C . SER A 1 103 ? 7.396 -26.587 -11.935 1.00 94.75 103 SER A C 1
ATOM 823 O O . SER A 1 103 ? 7.325 -25.359 -11.863 1.00 94.75 103 SER A O 1
ATOM 825 N N . THR A 1 104 ? 8.223 -27.292 -11.162 1.00 95.00 104 THR A N 1
ATOM 826 C CA . THR A 1 104 ? 9.119 -26.681 -10.168 1.00 95.00 104 THR A CA 1
ATOM 827 C C . THR A 1 104 ? 10.467 -26.226 -10.743 1.00 95.00 104 THR A C 1
ATOM 829 O O . THR A 1 104 ? 11.155 -25.429 -10.102 1.00 95.00 104 THR A O 1
ATOM 832 N N . ASP A 1 105 ? 10.814 -26.648 -11.963 1.00 92.00 105 ASP A N 1
ATOM 833 C CA . ASP A 1 105 ? 12.154 -26.498 -12.550 1.00 92.00 105 ASP A CA 1
ATOM 834 C C . ASP A 1 105 ? 12.582 -25.035 -12.753 1.00 92.00 105 ASP A C 1
ATOM 836 O O . ASP A 1 105 ? 13.746 -24.688 -12.552 1.00 92.00 105 ASP A O 1
ATOM 840 N N . ASN A 1 106 ? 11.644 -24.156 -13.122 1.00 92.06 106 ASN A N 1
ATOM 841 C CA . ASN A 1 106 ? 11.933 -22.764 -13.492 1.00 92.06 106 ASN A CA 1
ATOM 842 C C . ASN A 1 106 ? 11.325 -21.722 -12.539 1.00 92.06 106 ASN A C 1
ATOM 844 O O . ASN A 1 106 ? 11.412 -20.521 -12.800 1.00 92.06 106 ASN A O 1
ATOM 848 N N . LEU A 1 107 ? 10.758 -22.133 -11.399 1.00 94.25 107 LEU A N 1
ATOM 849 C CA . LEU A 1 107 ? 9.948 -21.244 -10.550 1.00 94.25 107 LEU A CA 1
ATOM 850 C C . LEU A 1 107 ? 10.654 -19.960 -10.112 1.00 94.25 107 LEU A C 1
ATOM 852 O O . LEU A 1 107 ? 10.004 -18.926 -9.952 1.00 94.25 107 LEU A O 1
ATOM 856 N N . HIS A 1 108 ? 11.974 -19.990 -9.919 1.00 93.50 108 HIS A N 1
ATOM 857 C CA . HIS A 1 108 ? 12.734 -18.799 -9.541 1.00 93.50 108 HIS A CA 1
ATOM 858 C C . HIS A 1 108 ? 12.719 -17.712 -10.622 1.00 93.50 108 HIS A C 1
ATOM 860 O O . HIS A 1 108 ? 12.463 -16.539 -10.329 1.00 93.50 108 HIS A O 1
ATOM 866 N N . SER A 1 109 ? 12.962 -18.094 -11.874 1.00 93.44 109 SER A N 1
ATOM 867 C CA . SER A 1 109 ? 12.995 -17.159 -12.996 1.00 93.44 109 SER A CA 1
ATOM 868 C C . SER A 1 109 ? 11.580 -16.728 -13.395 1.00 93.44 109 SER A C 1
ATOM 870 O O . SER A 1 109 ? 11.342 -15.540 -13.615 1.00 93.44 109 SER A O 1
ATOM 872 N N . GLU A 1 110 ? 10.611 -17.647 -13.349 1.00 96.38 110 GLU A N 1
ATOM 873 C CA . GLU A 1 110 ? 9.188 -17.362 -13.573 1.00 96.38 110 GLU A CA 1
ATOM 874 C C . GLU A 1 110 ? 8.634 -16.380 -12.536 1.00 96.38 110 GLU A C 1
ATOM 876 O O . GLU A 1 110 ? 7.957 -15.414 -12.879 1.00 96.38 110 GLU A O 1
ATOM 881 N N . THR A 1 111 ? 8.988 -16.556 -11.263 1.00 96.06 111 THR A N 1
ATOM 882 C CA . THR A 1 111 ? 8.573 -15.646 -10.188 1.00 96.06 111 THR A CA 1
ATOM 883 C C . THR A 1 111 ? 9.236 -14.278 -10.288 1.00 96.06 111 THR A C 1
ATOM 885 O O . THR A 1 111 ? 8.616 -13.259 -9.970 1.00 96.06 111 THR A O 1
ATOM 888 N N . THR A 1 112 ? 10.484 -14.227 -10.750 1.00 94.69 112 THR A N 1
ATOM 889 C CA . THR A 1 112 ? 11.141 -12.957 -11.070 1.00 94.69 112 THR A CA 1
ATOM 890 C C . THR A 1 112 ? 10.382 -12.233 -12.182 1.00 94.69 112 THR A C 1
ATOM 892 O O . THR A 1 112 ? 10.013 -11.072 -12.002 1.00 94.69 112 THR A O 1
ATOM 895 N N . LEU A 1 113 ? 10.046 -12.928 -13.273 1.00 96.06 113 LEU A N 1
ATOM 896 C CA . LEU A 1 113 ? 9.239 -12.370 -14.358 1.00 96.06 113 LEU A CA 1
ATOM 897 C C . LEU A 1 113 ? 7.862 -11.896 -13.866 1.00 96.06 113 LEU A C 1
ATOM 899 O O . LEU A 1 113 ? 7.483 -10.763 -14.146 1.00 96.06 113 LEU A O 1
ATOM 903 N N . PHE A 1 114 ? 7.143 -12.705 -13.082 1.00 97.25 114 PHE A N 1
ATOM 904 C CA . PHE A 1 114 ? 5.831 -12.356 -12.523 1.00 97.25 114 PHE A CA 1
ATOM 905 C C . PHE A 1 114 ? 5.848 -11.016 -11.769 1.00 97.25 114 PHE A C 1
ATOM 907 O O . PHE A 1 114 ? 4.952 -10.179 -11.937 1.00 97.25 114 PHE A O 1
ATOM 914 N N . ARG A 1 115 ? 6.886 -10.805 -10.945 1.00 95.50 115 ARG A N 1
ATOM 915 C CA . ARG A 1 115 ? 7.065 -9.590 -10.136 1.00 95.50 115 ARG A CA 1
ATOM 916 C C . ARG A 1 115 ? 7.414 -8.366 -10.973 1.00 95.50 115 ARG A C 1
ATOM 918 O O . ARG A 1 115 ? 6.946 -7.278 -10.656 1.00 95.50 115 ARG A O 1
ATOM 925 N N . LEU A 1 116 ? 8.241 -8.537 -12.002 1.00 93.69 116 LEU A N 1
ATOM 926 C CA . LEU A 1 116 ? 8.663 -7.442 -12.877 1.00 93.69 116 LEU A CA 1
ATOM 927 C C . LEU A 1 116 ? 7.580 -7.062 -13.896 1.00 93.69 116 LEU A C 1
ATOM 929 O O . LEU A 1 116 ? 7.537 -5.927 -14.366 1.00 93.69 116 LEU A O 1
ATOM 933 N N . ALA A 1 117 ? 6.735 -8.016 -14.285 1.00 95.25 117 ALA A N 1
ATOM 934 C CA . ALA A 1 117 ? 5.775 -7.840 -15.360 1.00 95.25 117 ALA A CA 1
ATOM 935 C C . ALA A 1 117 ? 4.661 -6.834 -15.019 1.00 95.25 117 ALA A C 1
ATOM 937 O O . ALA A 1 117 ? 4.345 -6.563 -13.861 1.00 95.25 117 ALA A O 1
ATOM 938 N N . GLY A 1 118 ? 4.018 -6.284 -16.050 1.00 94.75 118 GLY A N 1
ATOM 939 C CA . GLY A 1 118 ? 2.792 -5.502 -15.887 1.00 94.75 118 GLY A CA 1
ATOM 940 C C . GLY A 1 118 ? 1.574 -6.393 -15.620 1.00 94.75 118 GLY A C 1
ATOM 941 O O . GLY A 1 118 ? 1.596 -7.596 -15.882 1.00 94.75 118 GLY A O 1
ATOM 942 N N . ALA A 1 119 ? 0.478 -5.793 -15.151 1.00 96.31 119 ALA A N 1
ATOM 943 C CA . ALA A 1 119 ? -0.753 -6.526 -14.844 1.00 96.31 119 ALA A CA 1
ATOM 944 C C . ALA A 1 119 ? -1.309 -7.288 -16.063 1.00 96.31 119 ALA A C 1
ATOM 946 O O . ALA A 1 119 ? -1.616 -8.470 -15.960 1.00 96.31 119 ALA A O 1
ATOM 947 N N . ALA A 1 120 ? -1.322 -6.655 -17.243 1.00 95.50 120 ALA A N 1
ATOM 948 C CA . ALA A 1 120 ? -1.780 -7.285 -18.484 1.00 95.50 120 ALA A CA 1
ATOM 949 C C . ALA A 1 120 ? -1.010 -8.572 -18.832 1.00 95.50 120 ALA A C 1
ATOM 951 O O . ALA A 1 120 ? -1.615 -9.559 -19.241 1.00 95.50 120 ALA A O 1
ATOM 952 N N . TYR A 1 121 ? 0.310 -8.579 -18.622 1.00 95.94 121 TYR A N 1
ATOM 953 C CA . TYR A 1 121 ? 1.142 -9.758 -18.860 1.00 95.94 121 TYR A CA 1
ATOM 954 C C . TYR A 1 121 ? 0.842 -10.860 -17.835 1.00 95.94 121 TYR A C 1
ATOM 956 O O . TYR A 1 121 ? 0.690 -12.021 -18.206 1.00 95.94 121 TYR A O 1
ATOM 964 N N . ARG A 1 122 ? 0.677 -10.507 -16.550 1.00 97.38 122 ARG A N 1
ATOM 965 C CA . ARG A 1 122 ? 0.269 -11.474 -15.518 1.00 97.38 122 ARG A CA 1
ATOM 966 C C . ARG A 1 122 ? -1.057 -12.153 -15.848 1.00 97.38 122 ARG A C 1
ATOM 968 O O . ARG A 1 122 ? -1.144 -13.369 -15.717 1.00 97.38 122 ARG A O 1
ATOM 975 N N . TYR A 1 123 ? -2.045 -11.402 -16.333 1.00 97.06 123 TYR A N 1
ATOM 976 C CA . TYR A 1 123 ? -3.337 -11.972 -16.731 1.00 97.06 123 TYR A CA 1
ATOM 977 C C . TYR A 1 123 ? -3.197 -12.998 -17.849 1.00 97.06 123 TYR A C 1
ATOM 979 O O . TYR A 1 123 ? -3.799 -14.062 -17.778 1.00 97.06 123 TYR A O 1
ATOM 987 N N . ALA A 1 124 ? -2.408 -12.674 -18.873 1.00 95.62 124 ALA A N 1
ATOM 988 C CA . ALA A 1 124 ? -2.265 -13.520 -20.051 1.00 95.62 124 ALA A CA 1
ATOM 989 C C . ALA A 1 124 ? -1.467 -14.803 -19.778 1.00 95.62 124 ALA A C 1
ATOM 991 O O . ALA A 1 124 ? -1.708 -15.813 -20.431 1.00 95.62 124 ALA A O 1
ATOM 992 N N . HIS A 1 125 ? -0.523 -14.761 -18.834 1.00 96.06 125 HIS A N 1
ATOM 993 C CA . HIS A 1 125 ? 0.504 -15.797 -18.711 1.00 96.06 125 HIS A CA 1
ATOM 994 C C . HIS A 1 125 ? 0.524 -16.533 -17.369 1.00 96.06 125 HIS A C 1
ATOM 996 O O . HIS A 1 125 ? 0.947 -17.681 -17.326 1.00 96.06 125 HIS A O 1
ATOM 1002 N N . PHE A 1 126 ? 0.065 -15.906 -16.284 1.00 97.44 126 PHE A N 1
ATOM 1003 C CA . PHE A 1 126 ? 0.162 -16.460 -14.928 1.00 97.44 126 PHE A CA 1
ATOM 1004 C C . PHE A 1 126 ? -1.197 -16.656 -14.243 1.00 97.44 126 PHE A C 1
ATOM 1006 O O . PHE A 1 126 ? -1.256 -17.267 -13.177 1.00 97.44 126 PHE A O 1
ATOM 1013 N N . ASN A 1 127 ? -2.298 -16.146 -14.811 1.00 97.81 127 ASN A N 1
ATOM 1014 C CA . ASN A 1 127 ? -3.634 -16.355 -14.251 1.00 97.81 127 ASN A CA 1
ATOM 1015 C C . ASN A 1 127 ? -4.222 -17.709 -14.672 1.00 97.81 127 ASN A C 1
ATOM 1017 O O . ASN A 1 127 ? -5.153 -17.781 -15.471 1.00 97.81 127 ASN A O 1
ATOM 1021 N N . HIS A 1 128 ? -3.675 -18.782 -14.118 1.00 97.31 128 HIS A N 1
ATOM 1022 C CA . HIS A 1 128 ? -4.218 -20.128 -14.246 1.00 97.31 128 HIS A CA 1
ATOM 1023 C C . HIS A 1 128 ? -4.112 -20.868 -12.914 1.00 97.31 128 HIS A C 1
ATOM 1025 O O . HIS A 1 128 ? -3.427 -20.435 -11.984 1.00 97.31 128 HIS A O 1
ATOM 1031 N N . THR A 1 129 ? -4.805 -21.999 -12.808 1.00 96.81 129 THR A N 1
ATOM 1032 C CA . THR A 1 129 ? -4.666 -22.877 -11.647 1.00 96.81 129 THR A CA 1
ATOM 1033 C C . THR A 1 129 ? -3.280 -23.515 -11.618 1.00 96.81 129 THR A C 1
ATOM 1035 O O . THR A 1 129 ? -2.782 -23.937 -12.665 1.00 96.81 129 THR A O 1
ATOM 1038 N N . VAL A 1 130 ? -2.682 -23.639 -10.434 1.00 97.12 130 VAL A N 1
ATOM 1039 C CA . VAL A 1 130 ? -1.384 -24.304 -10.236 1.00 97.12 130 VAL A CA 1
ATOM 1040 C C . VAL A 1 130 ? -1.555 -25.617 -9.479 1.00 97.12 130 VAL A C 1
ATOM 1042 O O . VAL A 1 130 ? -2.494 -25.788 -8.701 1.00 97.12 130 VAL A O 1
ATOM 1045 N N . THR A 1 131 ? -0.654 -26.570 -9.712 1.00 96.94 131 THR A N 1
ATOM 1046 C CA . THR A 1 131 ? -0.689 -27.859 -9.009 1.00 96.94 131 THR A CA 1
ATOM 1047 C C . THR A 1 131 ? -0.294 -27.689 -7.536 1.00 96.94 131 THR A C 1
ATOM 1049 O O . THR A 1 131 ? 0.439 -26.754 -7.203 1.00 96.94 131 THR A O 1
ATOM 1052 N N . PRO A 1 132 ? -0.708 -28.599 -6.632 1.00 96.69 132 PRO A N 1
ATOM 1053 C CA . PRO A 1 132 ? -0.297 -28.543 -5.227 1.00 96.69 132 PRO A CA 1
ATOM 1054 C C . PRO A 1 132 ? 1.225 -28.560 -5.024 1.00 96.69 132 PRO A C 1
ATOM 1056 O O . PRO A 1 132 ? 1.727 -27.916 -4.109 1.00 96.69 132 PRO A O 1
ATOM 1059 N N . GLU A 1 133 ? 1.963 -29.263 -5.888 1.00 97.06 133 GLU A N 1
ATOM 1060 C CA . GLU A 1 133 ? 3.429 -29.306 -5.856 1.00 97.06 133 GLU A CA 1
ATOM 1061 C C . GLU A 1 133 ? 4.044 -27.937 -6.172 1.00 97.06 133 GLU A C 1
ATOM 1063 O O . GLU A 1 133 ? 4.870 -27.436 -5.406 1.00 97.06 133 GLU A O 1
ATOM 1068 N N . VAL A 1 134 ? 3.595 -27.298 -7.259 1.00 97.81 134 VAL A N 1
ATOM 1069 C CA . VAL A 1 134 ? 4.037 -25.948 -7.626 1.00 97.81 134 VAL A CA 1
ATOM 1070 C C . VAL A 1 134 ? 3.648 -24.948 -6.543 1.00 97.81 134 VAL A C 1
ATOM 1072 O O . VAL A 1 134 ? 4.472 -24.136 -6.134 1.00 97.81 134 VAL A O 1
ATOM 1075 N N . LEU A 1 135 ? 2.419 -25.027 -6.031 1.00 97.56 135 LEU A N 1
ATOM 1076 C CA . LEU A 1 135 ? 1.938 -24.148 -4.970 1.00 97.56 135 LEU A CA 1
ATOM 1077 C C . LEU A 1 135 ? 2.792 -24.264 -3.703 1.00 97.56 135 LEU A C 1
ATOM 1079 O O . LEU A 1 135 ? 3.178 -23.246 -3.129 1.00 97.56 135 LEU A O 1
ATOM 1083 N N . LEU A 1 136 ? 3.127 -25.489 -3.289 1.00 96.94 136 LEU A N 1
ATOM 1084 C CA . LEU A 1 136 ? 3.997 -25.735 -2.143 1.00 96.94 136 LEU A CA 1
ATOM 1085 C C . LEU A 1 136 ? 5.383 -25.119 -2.365 1.00 96.94 136 LEU A C 1
ATOM 1087 O O . LEU A 1 136 ? 5.886 -24.421 -1.483 1.00 96.94 136 LEU A O 1
ATOM 1091 N N . ALA A 1 137 ? 5.970 -25.316 -3.547 1.00 97.19 137 ALA A N 1
ATOM 1092 C CA . ALA A 1 137 ? 7.265 -24.744 -3.895 1.00 97.19 137 ALA A CA 1
ATOM 1093 C C . ALA A 1 137 ? 7.232 -23.205 -3.909 1.00 97.19 137 ALA A C 1
ATOM 1095 O O . ALA A 1 137 ? 8.089 -22.578 -3.287 1.00 97.19 137 ALA A O 1
ATOM 1096 N N . LEU A 1 138 ? 6.209 -22.595 -4.520 1.00 97.12 138 LEU A N 1
ATOM 1097 C CA . LEU A 1 138 ? 5.985 -21.145 -4.506 1.00 97.12 138 LEU A CA 1
ATOM 1098 C C . LEU A 1 138 ? 5.875 -20.612 -3.074 1.00 97.12 138 LEU A C 1
ATOM 1100 O O . LEU A 1 138 ? 6.497 -19.604 -2.739 1.00 97.12 138 LEU A O 1
ATOM 1104 N N . SER A 1 139 ? 5.129 -21.315 -2.219 1.00 96.94 139 SER A N 1
ATOM 1105 C CA . SER A 1 139 ? 4.893 -20.938 -0.823 1.00 96.94 139 SER A CA 1
ATOM 1106 C C . SER A 1 139 ? 6.157 -20.950 0.043 1.00 96.94 139 SER A C 1
ATOM 1108 O O . SER A 1 139 ? 6.178 -20.322 1.098 1.00 96.94 139 SER A O 1
ATOM 1110 N N . ALA A 1 140 ? 7.219 -21.636 -0.386 1.00 95.94 140 ALA A N 1
ATOM 1111 C CA . ALA A 1 140 ? 8.499 -21.686 0.316 1.00 95.94 140 ALA A CA 1
ATOM 1112 C C . ALA A 1 140 ? 9.468 -20.565 -0.109 1.00 95.94 140 ALA A C 1
ATOM 1114 O O . ALA A 1 140 ? 10.535 -20.411 0.486 1.00 95.94 140 ALA A O 1
ATOM 1115 N N . MET A 1 141 ? 9.129 -19.781 -1.137 1.00 95.38 141 MET A N 1
ATOM 1116 C CA . MET A 1 141 ? 10.018 -18.756 -1.683 1.00 95.38 141 MET A CA 1
ATOM 1117 C C . MET A 1 141 ? 9.968 -17.454 -0.878 1.00 95.38 141 MET A C 1
ATOM 1119 O O . MET A 1 141 ? 8.901 -16.977 -0.499 1.00 95.38 141 MET A O 1
ATOM 1123 N N . ASN A 1 142 ? 11.111 -16.773 -0.752 1.00 94.25 142 ASN A N 1
ATOM 1124 C CA . ASN A 1 142 ? 11.182 -15.438 -0.132 1.00 94.25 142 ASN A CA 1
ATOM 1125 C C . ASN A 1 142 ? 10.306 -14.391 -0.849 1.00 94.25 142 ASN A C 1
ATOM 1127 O O . ASN A 1 142 ? 9.874 -13.408 -0.254 1.00 94.25 142 ASN A O 1
ATOM 1131 N N . SER A 1 143 ? 10.043 -14.587 -2.141 1.00 94.44 143 SER A N 1
ATOM 1132 C CA . SER A 1 143 ? 9.196 -13.721 -2.962 1.00 94.44 143 SER A CA 1
ATOM 1133 C C . SER A 1 143 ? 7.697 -13.984 -2.811 1.00 94.44 143 SER A C 1
ATOM 1135 O O . SER A 1 143 ? 6.914 -13.233 -3.394 1.00 94.44 143 SER A O 1
ATOM 1137 N N . PHE A 1 144 ? 7.286 -15.008 -2.058 1.00 97.88 144 PHE A N 1
ATOM 1138 C CA . PHE A 1 144 ? 5.896 -15.457 -2.001 1.00 97.88 144 PHE A CA 1
ATOM 1139 C C . PHE A 1 144 ? 4.920 -14.358 -1.570 1.00 97.88 144 PHE A C 1
ATOM 1141 O O . PHE A 1 144 ? 3.876 -14.199 -2.196 1.00 97.88 144 PHE A O 1
ATOM 1148 N N . GLY A 1 145 ? 5.286 -13.515 -0.599 1.00 98.00 145 GLY A N 1
ATOM 1149 C CA . GLY A 1 145 ? 4.439 -12.393 -0.175 1.00 98.00 145 GLY A CA 1
ATOM 1150 C C . GLY A 1 145 ? 4.096 -11.414 -1.307 1.00 98.00 145 GLY A C 1
ATOM 1151 O O . GLY A 1 145 ? 2.967 -10.938 -1.394 1.00 98.00 145 GLY A O 1
ATOM 1152 N N . ASN A 1 146 ? 5.020 -11.184 -2.252 1.00 97.19 146 ASN A N 1
ATOM 1153 C CA . ASN A 1 146 ? 4.742 -10.368 -3.441 1.00 97.19 146 ASN A CA 1
ATOM 1154 C C . ASN A 1 146 ? 3.776 -11.069 -4.404 1.00 97.19 146 ASN A C 1
ATOM 1156 O O . ASN A 1 146 ? 2.928 -10.405 -4.995 1.00 97.19 146 ASN A O 1
ATOM 1160 N N . ILE A 1 147 ? 3.896 -12.393 -4.559 1.00 98.12 147 ILE A N 1
ATOM 1161 C CA . ILE A 1 147 ? 2.963 -13.186 -5.370 1.00 98.12 147 ILE A CA 1
ATOM 1162 C C . ILE A 1 147 ? 1.561 -13.073 -4.779 1.00 98.12 147 ILE A C 1
ATOM 1164 O O . ILE A 1 147 ? 0.625 -12.729 -5.498 1.00 98.12 147 ILE A O 1
ATOM 1168 N N . VAL A 1 148 ? 1.432 -13.294 -3.468 1.00 98.62 148 VAL A N 1
ATOM 1169 C CA . VAL A 1 148 ? 0.165 -13.172 -2.743 1.00 98.62 148 VAL A CA 1
ATOM 1170 C C . VAL A 1 148 ? -0.408 -11.770 -2.909 1.00 98.62 148 VAL A C 1
ATOM 1172 O O . VAL A 1 148 ? -1.551 -11.644 -3.332 1.00 98.62 148 VAL A O 1
ATOM 1175 N N . PHE A 1 149 ? 0.370 -10.717 -2.648 1.00 98.38 149 PHE A N 1
ATOM 1176 C CA . PHE A 1 149 ? -0.102 -9.339 -2.777 1.00 98.38 149 PHE A CA 1
ATOM 1177 C C . PHE A 1 149 ? -0.614 -9.032 -4.189 1.00 98.38 149 PHE A C 1
ATOM 1179 O O . PHE A 1 149 ? -1.772 -8.645 -4.343 1.00 98.38 149 PHE A O 1
ATOM 1186 N N . LEU A 1 150 ? 0.211 -9.250 -5.219 1.00 98.31 150 LEU A N 1
ATOM 1187 C CA . LEU A 1 150 ? -0.134 -8.937 -6.612 1.00 98.31 150 LEU A CA 1
ATOM 1188 C C . LEU A 1 150 ? -1.294 -9.786 -7.145 1.00 98.31 150 LEU A C 1
ATOM 1190 O O . LEU A 1 150 ? -1.997 -9.351 -8.049 1.00 98.31 150 LEU A O 1
ATOM 1194 N N . THR A 1 151 ? -1.483 -10.990 -6.604 1.00 98.38 151 THR A N 1
ATOM 1195 C CA . THR A 1 151 ? -2.563 -11.894 -7.007 1.00 98.38 151 THR A CA 1
ATOM 1196 C C . THR A 1 151 ? -3.859 -11.564 -6.279 1.00 98.38 151 THR A C 1
ATOM 1198 O O . THR A 1 151 ? -4.882 -11.353 -6.914 1.00 98.38 151 THR A O 1
ATOM 1201 N N . VAL A 1 152 ? -3.845 -11.488 -4.947 1.00 98.12 152 VAL A N 1
ATOM 1202 C CA . VAL A 1 152 ? -5.053 -11.329 -4.119 1.00 98.12 152 VAL A CA 1
ATOM 1203 C C . VAL A 1 152 ? -5.672 -9.938 -4.255 1.00 98.12 152 VAL A C 1
ATOM 1205 O O . VAL A 1 152 ? -6.892 -9.804 -4.198 1.00 98.12 152 VAL A O 1
ATOM 1208 N N . THR A 1 153 ? -4.858 -8.901 -4.464 1.00 97.56 153 THR A N 1
ATOM 1209 C CA . THR A 1 153 ? -5.362 -7.525 -4.628 1.00 97.56 153 THR A CA 1
ATOM 1210 C C . THR A 1 153 ? -5.874 -7.220 -6.035 1.00 97.56 153 THR A C 1
ATOM 1212 O O . THR A 1 153 ? -6.437 -6.149 -6.257 1.00 97.56 153 THR A O 1
ATOM 1215 N N . ASP A 1 154 ? -5.731 -8.158 -6.972 1.00 97.81 154 ASP A N 1
ATOM 1216 C CA . ASP A 1 154 ? -6.149 -7.993 -8.358 1.00 97.81 154 ASP A CA 1
ATOM 1217 C C . ASP A 1 154 ? -7.335 -8.912 -8.696 1.00 97.81 154 ASP A C 1
ATOM 1219 O O . ASP A 1 154 ? -7.153 -10.117 -8.885 1.00 97.81 154 ASP A O 1
ATOM 1223 N N . PRO A 1 155 ? -8.566 -8.383 -8.826 1.00 96.31 155 PRO A N 1
ATOM 1224 C CA . PRO A 1 155 ? -9.748 -9.197 -9.101 1.00 96.31 155 PRO A CA 1
ATOM 1225 C C . PRO A 1 155 ? -9.675 -10.035 -10.384 1.00 96.31 155 PRO A C 1
ATOM 1227 O O . PRO A 1 155 ? -10.435 -10.993 -10.500 1.00 96.31 155 PRO A O 1
ATOM 1230 N N . LYS A 1 156 ? -8.797 -9.689 -11.339 1.00 98.06 156 LYS A N 1
ATOM 1231 C CA . LYS A 1 156 ? -8.629 -10.419 -12.606 1.00 98.06 156 LYS A CA 1
ATOM 1232 C C . LYS A 1 156 ? -7.690 -11.621 -12.502 1.00 98.06 156 LYS A C 1
ATOM 1234 O O . LYS A 1 156 ? -7.569 -12.345 -13.481 1.00 98.06 156 LYS A O 1
ATOM 1239 N N . MET A 1 157 ? -7.032 -11.835 -11.362 1.00 98.25 157 MET A N 1
ATOM 1240 C CA . MET A 1 157 ? -6.149 -12.984 -11.108 1.00 98.25 157 MET A CA 1
ATOM 1241 C C . MET A 1 157 ? -6.895 -14.162 -10.447 1.00 98.25 157 MET A C 1
ATOM 1243 O O . MET A 1 157 ? -6.361 -14.851 -9.581 1.00 98.25 157 MET A O 1
ATOM 1247 N N . ASP A 1 158 ? -8.158 -14.372 -10.808 1.00 97.94 158 ASP A N 1
ATOM 1248 C CA . ASP A 1 158 ? -9.102 -15.277 -10.146 1.00 97.94 158 ASP A CA 1
ATOM 1249 C C . ASP A 1 158 ? -8.705 -16.766 -10.136 1.00 97.94 158 ASP A C 1
ATOM 1251 O O . ASP A 1 158 ? -8.984 -17.463 -9.156 1.00 97.94 158 ASP A O 1
ATOM 1255 N N . GLN A 1 159 ? -8.030 -17.266 -11.170 1.00 98.12 159 GLN A N 1
ATOM 1256 C CA . GLN A 1 159 ? -7.605 -18.669 -11.241 1.00 98.12 159 GLN A CA 1
ATOM 1257 C C . GLN A 1 159 ? -6.401 -18.944 -10.330 1.00 98.12 159 GLN A C 1
ATOM 1259 O O . GLN A 1 159 ? -6.365 -19.947 -9.607 1.00 98.12 159 GLN A O 1
ATOM 1264 N N . LEU A 1 160 ? -5.430 -18.025 -10.303 1.00 98.25 160 LEU A N 1
ATOM 1265 C CA . LEU A 1 160 ? -4.297 -18.140 -9.384 1.00 98.25 160 LEU A CA 1
ATOM 1266 C C . LEU A 1 160 ? -4.739 -17.882 -7.936 1.00 98.25 160 LEU A C 1
ATOM 1268 O O . LEU A 1 160 ? -4.316 -18.595 -7.027 1.00 98.25 160 LEU A O 1
ATOM 1272 N N . GLN A 1 161 ? -5.655 -16.933 -7.717 1.00 98.50 161 GLN A N 1
ATOM 1273 C CA . GLN A 1 161 ? -6.305 -16.713 -6.422 1.00 98.50 161 GLN A CA 1
ATOM 1274 C C . GLN A 1 161 ? -6.986 -17.981 -5.901 1.00 98.50 161 GLN A C 1
ATOM 1276 O O . GLN A 1 161 ? -6.823 -18.315 -4.728 1.00 98.50 161 GLN A O 1
ATOM 1281 N N . GLN A 1 162 ? -7.698 -18.720 -6.758 1.00 98.19 162 GLN A N 1
ATOM 1282 C CA . GLN A 1 162 ? -8.317 -19.984 -6.364 1.00 98.19 162 GLN A CA 1
ATOM 1283 C C . GLN A 1 162 ? -7.270 -20.976 -5.843 1.00 98.19 162 GLN A C 1
ATOM 1285 O O . GLN A 1 162 ? -7.473 -21.569 -4.788 1.00 98.19 162 GLN A O 1
ATOM 1290 N N . SER A 1 163 ? -6.122 -21.088 -6.514 1.00 98.00 163 SER A N 1
ATOM 1291 C CA . SER A 1 163 ? -5.029 -21.961 -6.060 1.00 98.00 163 SER A CA 1
ATOM 1292 C C . SER A 1 163 ? -4.432 -21.491 -4.729 1.00 98.00 163 SER A C 1
ATOM 1294 O O . SER A 1 163 ? -4.219 -22.290 -3.823 1.00 98.00 163 SER A O 1
ATOM 1296 N N . LEU A 1 164 ? -4.227 -20.179 -4.562 1.00 98.19 164 LEU A N 1
ATOM 1297 C CA . LEU A 1 164 ? -3.732 -19.602 -3.307 1.00 98.19 164 LEU A CA 1
ATOM 1298 C C . LEU A 1 164 ? -4.705 -19.773 -2.127 1.00 98.19 164 LEU A C 1
ATOM 1300 O O . LEU A 1 164 ? -4.290 -19.606 -0.983 1.00 98.19 164 LEU A O 1
ATOM 1304 N N . SER A 1 165 ? -5.986 -20.076 -2.368 1.00 97.88 165 SER A N 1
ATOM 1305 C CA . SER A 1 165 ? -6.980 -20.258 -1.296 1.00 97.88 165 SER A CA 1
ATOM 1306 C C . SER A 1 165 ? -6.788 -21.548 -0.487 1.00 97.88 165 SER A C 1
ATOM 1308 O O . SER A 1 165 ? -7.353 -21.675 0.597 1.00 97.88 165 SER A O 1
ATOM 1310 N N . ASP A 1 166 ? -5.972 -22.478 -0.993 1.00 96.38 166 ASP A N 1
ATOM 1311 C CA . ASP A 1 166 ? -5.641 -23.744 -0.331 1.00 96.38 166 ASP A CA 1
ATOM 1312 C C . ASP A 1 166 ? -4.289 -23.698 0.412 1.00 96.38 166 ASP A C 1
ATOM 1314 O O . ASP A 1 166 ? -3.856 -24.699 0.983 1.00 96.38 166 ASP A O 1
ATOM 1318 N N . VAL A 1 167 ? -3.603 -22.547 0.430 1.00 97.75 167 VAL A N 1
ATOM 1319 C CA . VAL A 1 167 ? -2.347 -22.376 1.177 1.00 97.75 167 VAL A CA 1
ATOM 1320 C C . VAL A 1 167 ? -2.644 -22.372 2.673 1.00 97.75 167 VAL A C 1
ATOM 1322 O O . VAL A 1 167 ? -3.503 -21.631 3.135 1.00 97.75 167 VAL A O 1
ATOM 1325 N N . THR A 1 168 ? -1.908 -23.177 3.439 1.00 96.00 168 THR A N 1
ATOM 1326 C CA . THR A 1 168 ? -2.056 -23.280 4.898 1.00 96.00 168 THR A CA 1
ATOM 1327 C C . THR A 1 168 ? -0.722 -23.078 5.607 1.00 96.00 168 THR A C 1
ATOM 1329 O O . THR A 1 168 ? 0.308 -23.554 5.131 1.00 96.00 168 THR A O 1
ATOM 1332 N N . GLY A 1 169 ? -0.736 -22.463 6.791 1.00 92.19 169 GLY A N 1
ATOM 1333 C CA . GLY A 1 169 ? 0.460 -22.315 7.627 1.00 92.19 169 GLY A CA 1
ATOM 1334 C C . GLY A 1 169 ? 1.528 -21.402 7.011 1.00 92.19 169 GLY A C 1
ATOM 1335 O O . GLY A 1 169 ? 1.206 -20.355 6.454 1.00 92.19 169 GLY A O 1
ATOM 1336 N N . GLY A 1 170 ? 2.799 -21.790 7.144 1.00 92.06 170 GLY A N 1
ATOM 1337 C CA . GLY A 1 170 ? 3.949 -21.054 6.608 1.00 92.06 170 GLY A CA 1
ATOM 1338 C C . GLY A 1 170 ? 4.501 -19.960 7.529 1.00 92.06 170 GLY A C 1
ATOM 1339 O O . GLY A 1 170 ? 3.884 -19.565 8.513 1.00 92.06 170 GLY A O 1
ATOM 1340 N N . LYS A 1 171 ? 5.717 -19.490 7.224 1.00 93.81 171 LYS A N 1
ATOM 1341 C CA . LYS A 1 171 ? 6.406 -18.416 7.961 1.00 93.81 171 LYS A CA 1
ATOM 1342 C C . LYS A 1 171 ? 6.429 -17.140 7.120 1.00 93.81 171 LYS A C 1
ATOM 1344 O O . LYS A 1 171 ? 7.475 -16.756 6.605 1.00 93.81 171 LYS A O 1
ATOM 1349 N N . TYR A 1 172 ? 5.273 -16.504 6.962 1.00 95.94 172 TYR A N 1
ATOM 1350 C CA . TYR A 1 172 ? 5.121 -15.292 6.143 1.00 95.94 172 TYR A CA 1
ATOM 1351 C C . TYR A 1 172 ? 5.106 -14.041 7.001 1.00 95.94 172 TYR A C 1
ATOM 1353 O O . TYR A 1 172 ? 4.964 -14.147 8.206 1.00 95.94 172 TYR A O 1
ATOM 1361 N N . ASP A 1 173 ? 5.251 -12.845 6.451 1.00 96.25 173 ASP A N 1
ATOM 1362 C CA . ASP A 1 173 ? 4.948 -11.630 7.212 1.00 96.25 173 ASP A CA 1
ATOM 1363 C C . ASP A 1 173 ? 3.434 -11.563 7.556 1.00 96.25 173 ASP A C 1
ATOM 1365 O O . ASP A 1 173 ? 2.615 -12.211 6.890 1.00 96.25 173 ASP A O 1
ATOM 1369 N N . PRO A 1 174 ? 3.024 -10.822 8.606 1.00 98.06 174 PRO A N 1
ATOM 1370 C CA . PRO A 1 174 ? 1.616 -10.756 9.010 1.00 98.06 174 PRO A CA 1
ATOM 1371 C C . PRO A 1 174 ? 0.685 -10.225 7.912 1.00 98.06 174 PRO A C 1
ATOM 1373 O O . PRO A 1 174 ? -0.476 -10.629 7.855 1.00 98.06 174 PRO A O 1
ATOM 1376 N N . GLN A 1 175 ? 1.176 -9.366 7.015 1.00 98.12 175 GLN A N 1
ATOM 1377 C CA . GLN A 1 175 ? 0.371 -8.817 5.929 1.00 98.12 175 GLN A CA 1
ATOM 1378 C C . GLN A 1 175 ? 0.098 -9.873 4.847 1.00 98.12 175 GLN A C 1
ATOM 1380 O O . GLN A 1 175 ? -1.027 -9.960 4.354 1.00 98.12 175 GLN A O 1
ATOM 1385 N N . THR A 1 176 ? 1.069 -10.735 4.539 1.00 98.50 176 THR A N 1
ATOM 1386 C CA . THR A 1 176 ? 0.865 -11.904 3.671 1.00 98.50 176 THR A CA 1
ATOM 1387 C C . THR A 1 176 ? -0.157 -12.872 4.264 1.00 98.50 176 THR A C 1
ATOM 1389 O O . THR A 1 176 ? -1.072 -13.288 3.554 1.00 98.50 176 THR A O 1
ATOM 1392 N N . HIS A 1 177 ? -0.076 -13.181 5.565 1.00 98.62 177 HIS A N 1
ATOM 1393 C CA . HIS A 1 177 ? -1.112 -13.984 6.229 1.00 98.62 177 HIS A CA 1
ATOM 1394 C C . HIS A 1 177 ? -2.494 -13.330 6.119 1.00 98.62 177 HIS A C 1
ATOM 1396 O O . HIS A 1 177 ? -3.459 -13.995 5.751 1.00 98.62 177 HIS A O 1
ATOM 1402 N N . PHE A 1 178 ? -2.595 -12.021 6.359 1.00 98.69 178 PHE A N 1
ATOM 1403 C CA . PHE A 1 178 ? -3.857 -11.301 6.216 1.00 98.69 178 PHE A CA 1
ATOM 1404 C C . PHE A 1 178 ? -4.426 -11.401 4.790 1.00 98.69 178 PHE A C 1
ATOM 1406 O O . PHE A 1 178 ? -5.610 -11.687 4.623 1.00 98.69 178 PHE A O 1
ATOM 1413 N N . PHE A 1 179 ? -3.605 -11.233 3.749 1.00 98.75 179 PHE A N 1
ATOM 1414 C CA . PHE A 1 179 ? -4.065 -11.383 2.364 1.00 98.75 179 PHE A CA 1
ATOM 1415 C C . PHE A 1 179 ? -4.485 -12.817 2.025 1.00 98.75 179 PHE A C 1
ATOM 1417 O O . PHE A 1 179 ? -5.533 -13.003 1.409 1.00 98.75 179 PHE A O 1
ATOM 1424 N N . LEU A 1 180 ? -3.736 -13.832 2.467 1.00 98.81 180 LEU A N 1
ATOM 1425 C CA . LEU A 1 180 ? -4.141 -15.234 2.307 1.00 98.81 180 LEU A CA 1
ATOM 1426 C C . LEU A 1 180 ? -5.474 -15.518 3.007 1.00 98.81 180 LEU A C 1
ATOM 1428 O O . LEU A 1 180 ? -6.316 -16.224 2.451 1.00 98.81 180 LEU A O 1
ATOM 1432 N N . ALA A 1 181 ? -5.708 -14.924 4.180 1.00 98.75 181 ALA A N 1
ATOM 1433 C CA . ALA A 1 181 ? -6.994 -15.021 4.856 1.00 98.75 181 ALA A CA 1
ATOM 1434 C C . ALA A 1 181 ? -8.125 -14.390 4.038 1.00 98.75 181 ALA A C 1
ATOM 1436 O O . ALA A 1 181 ? -9.146 -15.040 3.827 1.00 98.75 181 ALA A O 1
ATOM 1437 N N . MET A 1 182 ? -7.947 -13.163 3.533 1.00 98.62 182 MET A N 1
ATOM 1438 C CA . MET A 1 182 ? -8.967 -12.493 2.710 1.00 98.62 182 MET A CA 1
ATOM 1439 C C . MET A 1 182 ? -9.289 -13.297 1.449 1.00 98.62 182 MET A C 1
ATOM 1441 O O . MET A 1 182 ? -10.453 -13.456 1.081 1.00 98.62 182 MET A O 1
ATOM 1445 N N . ASN A 1 183 ? -8.259 -13.863 0.821 1.00 98.69 183 ASN A N 1
ATOM 1446 C CA . ASN A 1 183 ? -8.424 -14.751 -0.318 1.00 98.69 183 ASN A CA 1
ATOM 1447 C C . ASN A 1 183 ? -9.196 -16.023 0.063 1.00 98.69 183 ASN A C 1
ATOM 1449 O O . ASN A 1 183 ? -10.154 -16.398 -0.600 1.00 98.69 183 ASN A O 1
ATOM 1453 N N . SER A 1 184 ? -8.850 -16.653 1.182 1.00 98.56 184 SER A N 1
ATOM 1454 C CA . SER A 1 184 ? -9.538 -17.848 1.685 1.00 98.56 184 SER A CA 1
ATOM 1455 C C . SER A 1 184 ? -11.016 -17.581 2.000 1.00 98.56 184 SER A C 1
ATOM 1457 O O . SER A 1 184 ? -11.868 -18.404 1.666 1.00 98.56 184 SER A O 1
ATOM 1459 N N . ILE A 1 185 ? -11.351 -16.410 2.561 1.00 98.44 185 ILE A N 1
ATOM 1460 C CA . ILE A 1 185 ? -12.742 -15.969 2.779 1.00 98.44 185 ILE A CA 1
ATOM 1461 C C . ILE A 1 185 ? -13.496 -15.903 1.449 1.00 98.44 185 ILE A C 1
ATOM 1463 O O . ILE A 1 185 ? -14.592 -16.454 1.349 1.00 98.44 185 ILE A O 1
ATOM 1467 N N . LYS A 1 186 ? -12.897 -15.291 0.417 1.00 97.88 186 LYS A N 1
ATOM 1468 C CA . LYS A 1 186 ? -13.501 -15.176 -0.920 1.00 97.88 186 LYS A CA 1
ATOM 1469 C C . LYS A 1 186 ? -13.917 -16.537 -1.497 1.00 97.88 186 LYS A C 1
ATOM 1471 O O . LYS A 1 186 ? -14.966 -16.621 -2.128 1.00 97.88 186 LYS A O 1
ATOM 1476 N N . TYR A 1 187 ? -13.134 -17.591 -1.261 1.00 97.94 187 TYR A N 1
ATOM 1477 C CA . TYR A 1 187 ? -13.415 -18.952 -1.749 1.00 97.94 187 TYR A CA 1
ATOM 1478 C C . TYR A 1 187 ? -14.075 -19.868 -0.700 1.00 97.94 187 TYR A C 1
ATOM 1480 O O . TYR A 1 187 ? -14.108 -21.086 -0.872 1.00 97.94 187 TYR A O 1
ATOM 1488 N N . GLY A 1 188 ? -14.609 -19.310 0.394 1.00 98.00 188 GLY A N 1
ATOM 1489 C CA . GLY A 1 188 ? -15.352 -20.063 1.412 1.00 98.00 188 GLY A CA 1
ATOM 1490 C C . GLY A 1 188 ? -14.498 -20.989 2.289 1.00 98.00 188 GLY A C 1
ATOM 1491 O O . GLY A 1 188 ? -15.034 -21.832 3.009 1.00 98.00 188 GLY A O 1
ATOM 1492 N N . LYS A 1 189 ? -13.170 -20.842 2.271 1.00 98.31 189 LYS A N 1
ATOM 1493 C CA . LYS A 1 189 ? -12.206 -21.643 3.042 1.00 98.31 189 LYS A CA 1
ATOM 1494 C C . LYS A 1 189 ? -12.027 -21.070 4.452 1.00 98.31 189 LYS A C 1
ATOM 1496 O O . LYS A 1 189 ? -10.933 -20.684 4.858 1.00 98.31 189 LYS A O 1
ATOM 1501 N N . LEU A 1 190 ? -13.123 -20.988 5.208 1.00 98.38 190 LEU A N 1
ATOM 1502 C CA . LEU A 1 190 ? -13.177 -20.231 6.467 1.00 98.38 190 LEU A CA 1
ATOM 1503 C C . LEU A 1 190 ? -12.226 -20.752 7.558 1.00 98.38 190 LEU A C 1
ATOM 1505 O O . LEU A 1 190 ? -11.697 -19.954 8.326 1.00 98.38 190 LEU A O 1
ATOM 1509 N N . GLY A 1 191 ? -11.966 -22.064 7.611 1.00 98.25 191 GLY A N 1
ATOM 1510 C CA . GLY A 1 191 ? -10.992 -22.640 8.549 1.00 98.25 191 GLY A CA 1
ATOM 1511 C C . GLY A 1 191 ? -9.563 -22.161 8.277 1.00 98.25 191 GLY A C 1
ATOM 1512 O O . GLY A 1 191 ? -8.905 -21.644 9.175 1.00 98.25 191 GLY A O 1
ATOM 1513 N N . ILE A 1 192 ? -9.133 -22.232 7.011 1.00 98.44 192 ILE A N 1
ATOM 1514 C CA . ILE A 1 192 ? -7.823 -21.735 6.556 1.00 98.44 192 ILE A CA 1
ATOM 1515 C C . ILE A 1 192 ? -7.715 -20.226 6.798 1.00 98.44 192 ILE A C 1
ATOM 1517 O O . ILE A 1 192 ? -6.708 -19.741 7.317 1.00 98.44 192 ILE A O 1
ATOM 1521 N N . ALA A 1 193 ? -8.781 -19.485 6.477 1.00 98.69 193 ALA A N 1
ATOM 1522 C CA . ALA A 1 193 ? -8.840 -18.053 6.728 1.00 98.69 193 ALA A CA 1
ATOM 1523 C C . ALA A 1 193 ? -8.620 -17.726 8.209 1.00 98.69 193 ALA A C 1
ATOM 1525 O O . ALA A 1 193 ? -7.813 -16.857 8.531 1.00 98.69 193 ALA A O 1
ATOM 1526 N N . LEU A 1 194 ? -9.308 -18.434 9.108 1.00 98.56 194 LEU A N 1
ATOM 1527 C CA . LEU A 1 194 ? -9.204 -18.207 10.543 1.00 98.56 194 LEU A CA 1
ATOM 1528 C C . LEU A 1 194 ? -7.785 -18.468 11.064 1.00 98.56 194 LEU A C 1
ATOM 1530 O O . LEU A 1 194 ? -7.291 -17.692 11.881 1.00 98.56 194 LEU A O 1
ATOM 1534 N N . ASP A 1 195 ? -7.114 -19.511 10.584 1.00 98.38 195 ASP A N 1
ATOM 1535 C CA . ASP A 1 195 ? -5.741 -19.816 10.997 1.00 98.38 195 ASP A CA 1
ATOM 1536 C C . ASP A 1 195 ? -4.755 -18.738 10.537 1.00 98.38 195 ASP A C 1
ATOM 1538 O O . ASP A 1 195 ? -3.936 -18.261 11.324 1.00 98.38 195 ASP A O 1
ATOM 1542 N N . HIS A 1 196 ? -4.897 -18.247 9.307 1.00 98.75 196 HIS A N 1
ATOM 1543 C CA . HIS A 1 196 ? -4.109 -17.113 8.834 1.00 98.75 196 HIS A CA 1
ATOM 1544 C C . HIS A 1 196 ? -4.414 -15.802 9.571 1.00 98.75 196 HIS A C 1
ATOM 1546 O O . HIS A 1 196 ? -3.490 -15.040 9.858 1.00 98.75 196 HIS A O 1
ATOM 1552 N N . LEU A 1 197 ? -5.671 -15.533 9.940 1.00 98.69 197 LEU A N 1
ATOM 1553 C CA . LEU A 1 197 ? -6.011 -14.365 10.761 1.00 98.69 197 LEU A CA 1
ATOM 1554 C C . LEU A 1 197 ? -5.382 -14.456 12.156 1.00 98.69 197 LEU A C 1
ATOM 1556 O O . LEU A 1 197 ? -4.892 -13.451 12.661 1.00 98.69 197 LEU A O 1
ATOM 1560 N N . LYS A 1 198 ? -5.329 -15.640 12.777 1.00 97.94 198 LYS A N 1
ATOM 1561 C CA . LYS A 1 198 ? -4.641 -15.818 14.069 1.00 97.94 198 LYS A CA 1
ATOM 1562 C C . LYS A 1 198 ? -3.153 -15.479 13.959 1.00 97.94 198 LYS A C 1
ATOM 1564 O O . LYS A 1 198 ? -2.651 -14.705 14.776 1.00 97.94 198 LYS A O 1
ATOM 1569 N N . GLU A 1 199 ? -2.480 -15.991 12.927 1.00 98.31 199 GLU A N 1
ATOM 1570 C CA . GLU A 1 199 ? -1.070 -15.683 12.651 1.00 98.31 199 GLU A CA 1
ATOM 1571 C C . GLU A 1 199 ? -0.845 -14.184 12.412 1.00 98.31 199 GLU A C 1
ATOM 1573 O O . GLU A 1 199 ? 0.065 -13.581 12.988 1.00 98.31 199 GLU A O 1
ATOM 1578 N N . ALA A 1 200 ? -1.707 -13.551 11.611 1.00 98.25 200 ALA A N 1
ATOM 1579 C CA . ALA A 1 200 ? -1.641 -12.119 11.343 1.00 98.25 200 ALA A CA 1
ATOM 1580 C C . ALA A 1 200 ? -1.847 -11.289 12.625 1.00 98.25 200 ALA A C 1
ATOM 1582 O O . ALA A 1 200 ? -1.015 -10.440 12.947 1.00 98.25 200 ALA A O 1
ATOM 1583 N N . LYS A 1 201 ? -2.898 -11.576 13.410 1.00 97.62 201 LYS A N 1
ATOM 1584 C CA . LYS A 1 201 ? -3.233 -10.873 14.666 1.00 97.62 201 LYS A CA 1
ATOM 1585 C C . LYS A 1 201 ? -2.082 -10.934 15.664 1.00 97.62 201 LYS A C 1
ATOM 1587 O O . LYS A 1 201 ? -1.757 -9.921 16.281 1.00 97.62 201 LYS A O 1
ATOM 1592 N N . PHE A 1 202 ? -1.481 -12.114 15.832 1.00 96.62 202 PHE A N 1
ATOM 1593 C CA . PHE A 1 202 ? -0.391 -12.320 16.784 1.00 96.62 202 PHE A CA 1
ATOM 1594 C C . PHE A 1 202 ? 0.851 -11.488 16.432 1.00 96.62 202 PHE A C 1
ATOM 1596 O O . PHE A 1 202 ? 1.577 -11.052 17.324 1.00 96.62 202 PHE A O 1
ATOM 1603 N N . ARG A 1 203 ? 1.086 -11.245 15.138 1.00 96.94 203 ARG A N 1
ATOM 1604 C CA . ARG A 1 203 ? 2.351 -10.699 14.628 1.00 96.94 203 ARG A CA 1
ATOM 1605 C C . ARG A 1 203 ? 2.267 -9.260 14.137 1.00 96.94 203 ARG A C 1
ATOM 1607 O O . ARG A 1 203 ? 3.310 -8.626 13.986 1.00 96.94 203 ARG A O 1
ATOM 1614 N N . PHE A 1 204 ? 1.073 -8.727 13.892 1.00 97.69 204 PHE A N 1
ATOM 1615 C CA . PHE A 1 204 ? 0.913 -7.304 13.619 1.00 97.69 204 PHE A CA 1
ATOM 1616 C C . PHE A 1 204 ? 1.375 -6.467 14.811 1.00 97.69 204 PHE A C 1
ATOM 1618 O O . PHE A 1 204 ? 1.118 -6.803 15.966 1.00 97.69 204 PHE A O 1
ATOM 1625 N N . TYR A 1 205 ? 2.053 -5.359 14.524 1.00 95.38 205 TYR A N 1
ATOM 1626 C CA . TYR A 1 205 ? 2.457 -4.397 15.545 1.00 95.38 205 TYR A CA 1
ATOM 1627 C C . TYR A 1 205 ? 1.371 -3.337 15.761 1.00 95.38 205 TYR A C 1
ATOM 1629 O O . TYR A 1 205 ? 0.950 -3.115 16.896 1.00 95.38 205 TYR A O 1
ATOM 1637 N N . ALA A 1 206 ? 0.888 -2.728 14.672 1.00 95.06 206 ALA A N 1
ATOM 1638 C CA . ALA A 1 206 ? -0.059 -1.622 14.726 1.00 95.06 206 ALA A CA 1
ATOM 1639 C C . ALA A 1 206 ? -1.446 -2.071 15.238 1.00 95.06 206 ALA A C 1
ATOM 1641 O O . ALA A 1 206 ? -1.956 -3.101 14.780 1.00 95.06 206 ALA A O 1
ATOM 1642 N N . PRO A 1 207 ? -2.085 -1.305 16.145 1.00 95.06 207 PRO A N 1
ATOM 1643 C CA . PRO A 1 207 ? -3.424 -1.610 16.652 1.00 95.06 207 PRO A CA 1
ATOM 1644 C C . PRO A 1 207 ? -4.472 -1.789 15.549 1.00 95.06 207 PRO A C 1
ATOM 1646 O O . PRO A 1 207 ? -5.132 -2.824 15.528 1.00 95.06 207 PRO A O 1
ATOM 1649 N N . ILE A 1 208 ? -4.534 -0.879 14.568 1.00 96.31 208 ILE A N 1
ATOM 1650 C CA . ILE A 1 208 ? -5.483 -0.966 13.445 1.00 96.31 208 ILE A CA 1
ATOM 1651 C C . ILE A 1 208 ? -5.387 -2.289 12.676 1.00 96.31 208 ILE A C 1
ATOM 1653 O O . ILE A 1 208 ? -6.396 -2.833 12.226 1.00 96.31 208 ILE A O 1
ATOM 1657 N N . ASP A 1 209 ? -4.182 -2.850 12.549 1.00 98.12 209 ASP A N 1
ATOM 1658 C CA . ASP A 1 209 ? -3.972 -4.115 11.852 1.00 98.12 209 ASP A CA 1
ATOM 1659 C C . ASP A 1 209 ? -4.397 -5.323 12.698 1.00 98.12 209 ASP A C 1
ATOM 1661 O O . ASP A 1 209 ? -4.881 -6.330 12.170 1.00 98.12 209 ASP A O 1
ATOM 1665 N N . LYS A 1 210 ? -4.277 -5.231 14.025 1.00 97.88 210 LYS A N 1
ATOM 1666 C CA . LYS A 1 210 ? -4.860 -6.227 14.933 1.00 97.88 210 LYS A CA 1
ATOM 1667 C C . LYS A 1 210 ? -6.380 -6.141 14.926 1.00 97.88 210 LYS A C 1
ATOM 1669 O O . LYS A 1 210 ? -7.040 -7.179 14.886 1.00 97.88 210 LYS A O 1
ATOM 1674 N N . ASP A 1 211 ? -6.926 -4.932 14.910 1.00 98.38 211 ASP A N 1
ATOM 1675 C CA . ASP A 1 211 ? -8.364 -4.685 14.954 1.00 98.38 211 ASP A CA 1
ATOM 1676 C C . ASP A 1 211 ? -9.041 -5.119 13.656 1.00 98.38 211 ASP A C 1
ATOM 1678 O O . ASP A 1 211 ? -9.983 -5.907 13.699 1.00 98.38 211 ASP A O 1
ATOM 1682 N N . LYS A 1 212 ? -8.500 -4.765 12.482 1.00 98.19 212 LYS A N 1
ATOM 1683 C CA . LYS A 1 212 ? -9.020 -5.288 11.204 1.00 98.19 212 LYS A CA 1
ATOM 1684 C C . LYS A 1 212 ? -9.016 -6.822 11.183 1.00 98.19 212 LYS A C 1
ATOM 1686 O O . LYS A 1 212 ? -9.936 -7.443 10.662 1.00 98.19 212 LYS A O 1
ATOM 1691 N N . THR A 1 213 ? -7.999 -7.449 11.778 1.00 98.38 213 THR A N 1
ATOM 1692 C CA . THR A 1 213 ? -7.882 -8.909 11.828 1.00 98.38 213 THR A CA 1
ATOM 1693 C C . THR A 1 213 ? -8.925 -9.521 12.764 1.00 98.38 213 THR A C 1
ATOM 1695 O O . THR A 1 213 ? -9.643 -10.430 12.355 1.00 98.38 213 THR A O 1
ATOM 1698 N N . ARG A 1 214 ? -9.076 -8.990 13.985 1.00 98.25 214 ARG A N 1
ATOM 1699 C CA . ARG A 1 214 ? -10.126 -9.400 14.935 1.00 98.25 214 ARG A CA 1
ATOM 1700 C C . ARG A 1 214 ? -11.525 -9.225 14.356 1.00 98.25 214 ARG A C 1
ATOM 1702 O O . ARG A 1 214 ? -12.363 -10.100 14.542 1.00 98.25 214 ARG A O 1
ATOM 1709 N N . PHE A 1 215 ? -11.764 -8.134 13.631 1.00 98.75 215 PHE A N 1
ATOM 1710 C CA . PHE A 1 215 ? -13.029 -7.896 12.944 1.00 98.75 215 PHE A CA 1
ATOM 1711 C C . PHE A 1 215 ? -13.352 -9.038 11.987 1.00 98.75 215 PHE A C 1
ATOM 1713 O O . PHE A 1 215 ? -14.433 -9.609 12.068 1.00 98.75 215 PHE A O 1
ATOM 1720 N N . TRP A 1 216 ? -12.406 -9.443 11.140 1.00 98.75 216 TRP A N 1
ATOM 1721 C CA . TRP A 1 216 ? -12.631 -10.569 10.236 1.00 98.75 216 TRP A CA 1
ATOM 1722 C C . TRP A 1 216 ? -12.785 -11.907 10.960 1.00 98.75 216 TRP A C 1
ATOM 1724 O O . TRP A 1 216 ? -13.588 -12.732 10.532 1.00 98.75 216 TRP A O 1
ATOM 1734 N N . MET A 1 217 ? -12.090 -12.114 12.081 1.00 98.69 217 MET A N 1
ATOM 1735 C CA . MET A 1 217 ? -12.309 -13.295 12.922 1.00 98.69 217 MET A CA 1
ATOM 1736 C C . MET A 1 217 ? -13.747 -13.324 13.458 1.00 98.69 217 MET A C 1
ATOM 1738 O O . MET A 1 217 ? -14.409 -14.348 13.322 1.00 98.69 217 MET A O 1
ATOM 1742 N N . TYR A 1 218 ? -14.259 -12.193 13.960 1.00 98.50 218 TYR A N 1
ATOM 1743 C CA . TYR A 1 218 ? -15.661 -12.042 14.360 1.00 98.50 218 TYR A CA 1
ATOM 1744 C C . TYR A 1 218 ? -16.624 -12.297 13.195 1.00 98.50 218 TYR A C 1
ATOM 1746 O O . TYR A 1 218 ? -17.569 -13.062 13.351 1.00 98.50 218 TYR A O 1
ATOM 1754 N N . GLN A 1 219 ? -16.375 -11.729 12.011 1.00 98.25 219 GLN A N 1
ATOM 1755 C CA . GLN A 1 219 ? -17.241 -11.947 10.845 1.00 98.25 219 GLN A CA 1
ATOM 1756 C C . GLN A 1 219 ? -17.332 -13.433 10.456 1.00 98.25 219 GLN A C 1
ATOM 1758 O O . GLN A 1 219 ? -18.398 -13.897 10.053 1.00 98.25 219 GLN A O 1
ATOM 1763 N N . ILE A 1 220 ? -16.247 -14.199 10.614 1.00 98.12 220 ILE A N 1
ATOM 1764 C CA . ILE A 1 220 ? -16.220 -15.638 10.316 1.00 98.12 220 ILE A CA 1
ATOM 1765 C C . ILE A 1 220 ? -16.914 -16.462 11.406 1.00 98.12 220 ILE A C 1
ATOM 1767 O O . ILE A 1 220 ? -17.709 -17.346 11.090 1.00 98.12 220 ILE A O 1
ATOM 1771 N N . THR A 1 221 ? -16.579 -16.231 12.678 1.00 98.06 221 THR A N 1
ATOM 1772 C CA . THR A 1 221 ? -16.995 -17.115 13.781 1.00 98.06 221 THR A CA 1
ATOM 1773 C C . THR A 1 221 ? -18.287 -16.679 14.458 1.00 98.06 221 THR A C 1
ATOM 1775 O O . THR A 1 221 ? -18.919 -17.490 15.129 1.00 98.06 221 THR A O 1
ATOM 1778 N N . GLN A 1 222 ? -18.661 -15.406 14.310 1.00 97.31 222 GLN A N 1
ATOM 1779 C CA . GLN A 1 222 ? -19.708 -14.723 15.077 1.00 97.31 222 GLN A CA 1
ATOM 1780 C C . GLN A 1 222 ? -19.471 -14.759 16.601 1.00 97.31 222 GLN A C 1
ATOM 1782 O O . GLN A 1 222 ? -20.391 -14.536 17.392 1.00 97.31 222 GLN A O 1
ATOM 1787 N N . ASP A 1 223 ? -18.225 -15.011 17.018 1.00 97.69 223 ASP A N 1
ATOM 1788 C CA . ASP A 1 223 ? -17.831 -15.100 18.421 1.00 97.69 223 ASP A CA 1
ATOM 1789 C C . ASP A 1 223 ? -17.763 -13.711 19.065 1.00 97.69 223 ASP A C 1
ATOM 1791 O O . ASP A 1 223 ? -16.966 -12.849 18.684 1.00 97.69 223 ASP A O 1
ATOM 1795 N N . GLN A 1 224 ? -18.602 -13.509 20.078 1.00 97.69 224 GLN A N 1
ATOM 1796 C CA . GLN A 1 224 ? -18.725 -12.249 20.804 1.00 97.69 224 GLN A CA 1
ATOM 1797 C C . GLN A 1 224 ? -17.460 -11.872 21.580 1.00 97.69 224 GLN A C 1
ATOM 1799 O O . GLN A 1 224 ? -17.296 -10.700 21.916 1.00 97.69 224 GLN A O 1
ATOM 1804 N N . GLU A 1 225 ? -16.559 -12.813 21.869 1.00 97.75 225 GLU A N 1
ATOM 1805 C CA . GLU A 1 225 ? -15.275 -12.499 22.502 1.00 97.75 225 GLU A CA 1
ATOM 1806 C C . GLU A 1 225 ? -14.427 -11.576 21.617 1.00 97.75 225 GLU A C 1
ATOM 1808 O O . GLU A 1 225 ? -13.915 -10.566 22.098 1.00 97.75 225 GLU A O 1
ATOM 1813 N N . TYR A 1 226 ? -14.382 -11.822 20.302 1.00 97.94 226 TYR A N 1
ATOM 1814 C CA . TYR A 1 226 ? -13.673 -10.937 19.373 1.00 97.94 226 TYR A CA 1
ATOM 1815 C C . TYR A 1 226 ? -14.292 -9.542 19.304 1.00 97.94 226 TYR A C 1
ATOM 1817 O O . TYR A 1 226 ? -13.561 -8.558 19.199 1.00 97.94 226 TYR A O 1
ATOM 1825 N N . LEU A 1 227 ? -15.622 -9.444 19.393 1.00 97.12 227 LEU A N 1
ATOM 1826 C CA . LEU A 1 227 ? -16.323 -8.161 19.414 1.00 97.12 227 LEU A CA 1
ATOM 1827 C C . LEU A 1 227 ? -15.999 -7.362 20.686 1.00 97.12 227 LEU A C 1
ATOM 1829 O O . LEU A 1 227 ? -15.755 -6.159 20.617 1.00 97.12 227 LEU A O 1
ATOM 1833 N N . LYS A 1 228 ? -15.933 -8.038 21.839 1.00 98.06 228 LYS A N 1
ATOM 1834 C CA . LYS A 1 228 ? -15.528 -7.425 23.111 1.00 98.06 228 LYS A CA 1
ATOM 1835 C C . LYS A 1 228 ? -14.080 -6.946 23.059 1.00 98.06 228 LYS A C 1
ATOM 1837 O O . LYS A 1 228 ? -13.844 -5.768 23.305 1.00 98.06 228 LYS A O 1
ATOM 1842 N N . GLU A 1 229 ? -13.146 -7.799 22.634 1.00 97.06 229 GLU A N 1
ATOM 1843 C CA . GLU A 1 229 ? -11.734 -7.419 22.476 1.00 97.06 229 GLU A CA 1
ATOM 1844 C C . GLU A 1 229 ? -11.547 -6.213 21.538 1.00 97.06 229 GLU A C 1
ATOM 1846 O O . GLU A 1 229 ? -10.696 -5.361 21.782 1.00 97.06 229 GLU A O 1
ATOM 1851 N N . LEU A 1 230 ? -12.316 -6.136 20.445 1.00 97.25 230 LEU A N 1
ATOM 1852 C CA . LEU A 1 230 ? -12.282 -4.990 19.531 1.00 97.25 230 LEU A CA 1
ATOM 1853 C C . LEU A 1 230 ? -12.684 -3.694 20.228 1.00 97.25 230 LEU A C 1
ATOM 1855 O O . LEU A 1 230 ? -12.038 -2.668 20.035 1.00 97.25 230 LEU A O 1
ATOM 1859 N N . SER A 1 231 ? -13.739 -3.735 21.040 1.00 97.44 231 SER A N 1
ATOM 1860 C CA . SER A 1 231 ? -14.262 -2.543 21.715 1.00 97.44 231 SER A CA 1
ATOM 1861 C C . SER A 1 231 ? -13.286 -1.930 22.729 1.00 97.44 231 SER A C 1
ATOM 1863 O O . SER A 1 231 ? -13.357 -0.727 23.005 1.00 97.44 231 SER A O 1
ATOM 1865 N N . GLU A 1 232 ? -12.342 -2.733 23.226 1.00 96.56 232 GLU A N 1
ATOM 1866 C CA . GLU A 1 232 ? -11.305 -2.345 24.188 1.00 96.56 232 GLU A CA 1
ATOM 1867 C C . GLU A 1 232 ? -10.093 -1.657 23.537 1.00 96.56 232 GLU A C 1
ATOM 1869 O O . GLU A 1 232 ? -9.273 -1.066 24.240 1.00 96.56 232 GLU A O 1
ATOM 1874 N N . SER A 1 233 ? -9.957 -1.707 22.207 1.00 96.69 233 SER A N 1
ATOM 1875 C CA . SER A 1 233 ? -8.838 -1.060 21.516 1.00 96.69 233 SER A CA 1
ATOM 1876 C C . SER A 1 233 ? -8.865 0.459 21.701 1.00 96.69 233 SER A C 1
ATOM 1878 O O . SER A 1 233 ? -9.908 1.111 21.615 1.00 96.69 233 SER A O 1
ATOM 1880 N N . LEU A 1 234 ? -7.690 1.042 21.935 1.00 95.81 234 LEU A N 1
ATOM 1881 C CA . LEU A 1 234 ? -7.527 2.491 22.063 1.00 95.81 234 LEU A CA 1
ATOM 1882 C C . LEU A 1 234 ? -7.445 3.194 20.705 1.00 95.81 234 LEU A C 1
ATOM 1884 O O . LEU A 1 234 ? -7.552 4.413 20.650 1.00 95.81 234 LEU A O 1
ATOM 1888 N N . ASP A 1 235 ? -7.271 2.464 19.607 1.00 95.19 235 ASP A N 1
ATOM 1889 C CA . ASP A 1 235 ? -7.234 3.070 18.282 1.00 95.19 235 ASP A CA 1
ATOM 1890 C C . ASP A 1 235 ? -8.654 3.358 17.777 1.00 95.19 235 ASP A C 1
ATOM 1892 O O . ASP A 1 235 ? -9.472 2.450 17.620 1.00 95.19 235 ASP A O 1
ATOM 1896 N N . ILE A 1 236 ? -8.971 4.631 17.528 1.00 95.62 236 ILE A N 1
ATOM 1897 C CA . ILE A 1 236 ? -10.281 5.014 16.991 1.00 95.62 236 ILE A CA 1
ATOM 1898 C C . ILE A 1 236 ? -10.281 4.753 15.483 1.00 95.62 236 ILE A C 1
ATOM 1900 O O . ILE A 1 236 ? -9.977 5.624 14.668 1.00 95.62 236 ILE A O 1
ATOM 1904 N N . ASN A 1 237 ? -10.656 3.530 15.118 1.00 96.62 237 ASN A N 1
ATOM 1905 C CA . ASN A 1 237 ? -10.827 3.091 13.738 1.00 96.62 237 ASN A CA 1
ATOM 1906 C C . ASN A 1 237 ? -12.241 2.532 13.494 1.00 96.62 237 ASN A C 1
ATOM 1908 O O . ASN A 1 237 ? -13.013 2.286 14.423 1.00 96.62 237 ASN A O 1
ATOM 1912 N N . MET A 1 238 ? -12.589 2.319 12.220 1.00 97.75 238 MET A N 1
ATOM 1913 C CA . MET A 1 238 ? -13.930 1.865 11.823 1.00 97.75 238 MET A CA 1
ATOM 1914 C C . MET A 1 238 ? -14.351 0.532 12.464 1.00 97.75 238 MET A C 1
ATOM 1916 O O . MET A 1 238 ? -15.534 0.334 12.722 1.00 97.75 238 MET A O 1
ATOM 1920 N N . TYR A 1 239 ? -13.405 -0.369 12.744 1.00 98.38 239 TYR A N 1
ATOM 1921 C CA . TYR A 1 239 ? -13.691 -1.688 13.314 1.00 98.38 239 TYR A CA 1
ATOM 1922 C C . TYR A 1 239 ? -14.037 -1.591 14.801 1.00 98.38 239 TYR A C 1
ATOM 1924 O O . TYR A 1 239 ? -14.961 -2.248 15.276 1.00 98.38 239 TYR A O 1
ATOM 1932 N N . VAL A 1 240 ? -13.313 -0.735 15.522 1.00 98.00 240 VAL A N 1
ATOM 1933 C CA . VAL A 1 240 ? -13.530 -0.460 16.946 1.00 98.00 240 VAL A CA 1
ATOM 1934 C C . VAL A 1 240 ? -14.839 0.292 17.153 1.00 98.00 240 VAL A C 1
ATOM 1936 O O . VAL A 1 240 ? -15.631 -0.089 18.013 1.00 98.00 240 VAL A O 1
ATOM 1939 N N . LEU A 1 241 ? -15.109 1.313 16.331 1.00 98.06 241 LEU A N 1
ATOM 1940 C CA . LEU A 1 241 ? -16.376 2.051 16.366 1.00 98.06 241 LEU A CA 1
ATOM 1941 C C . LEU A 1 241 ? -17.569 1.128 16.099 1.00 98.06 241 LEU A C 1
ATOM 1943 O O . LEU A 1 241 ? -18.537 1.158 16.852 1.00 98.06 241 LEU A O 1
ATOM 1947 N N . TYR A 1 242 ? -17.461 0.253 15.096 1.00 98.25 242 TYR A N 1
ATOM 1948 C CA . TYR A 1 242 ? -18.472 -0.764 14.813 1.00 98.25 242 TYR A CA 1
ATOM 1949 C C . TYR A 1 242 ? -18.720 -1.687 16.016 1.00 98.25 242 TYR A C 1
ATOM 1951 O O . TYR A 1 242 ? -19.865 -1.920 16.399 1.00 98.25 242 TYR A O 1
ATOM 1959 N N . ALA A 1 243 ? -17.654 -2.183 16.653 1.00 98.44 243 ALA A N 1
ATOM 1960 C CA . ALA A 1 243 ? -17.777 -3.055 17.817 1.00 98.44 243 ALA A CA 1
ATOM 1961 C C . ALA A 1 243 ? -18.440 -2.356 19.011 1.00 98.44 243 ALA A C 1
ATOM 1963 O O . ALA A 1 243 ? -19.317 -2.927 19.659 1.00 98.44 243 ALA A O 1
ATOM 1964 N N . ARG A 1 244 ? -18.052 -1.105 19.280 1.00 98.25 244 ARG A N 1
ATOM 1965 C CA . ARG A 1 244 ? -18.641 -0.289 20.347 1.00 98.25 244 ARG A CA 1
ATOM 1966 C C . ARG A 1 244 ? -20.111 0.014 20.088 1.00 98.25 244 ARG A C 1
ATOM 1968 O O . ARG A 1 244 ? -20.904 -0.118 21.012 1.00 98.25 244 ARG A O 1
ATOM 1975 N N . GLU A 1 245 ? -20.485 0.335 18.852 1.00 98.06 245 GLU A N 1
ATOM 1976 C CA . GLU A 1 245 ? -21.883 0.573 18.480 1.00 98.06 245 GLU A CA 1
ATOM 1977 C C . GLU A 1 245 ? -22.750 -0.668 18.735 1.00 98.06 245 GLU A C 1
ATOM 1979 O O . GLU A 1 245 ? -23.762 -0.577 19.429 1.00 98.06 245 GLU A O 1
ATOM 1984 N N . LEU A 1 246 ? -22.315 -1.849 18.279 1.00 97.81 246 LEU A N 1
ATOM 1985 C CA . LEU A 1 246 ? -23.047 -3.101 18.512 1.00 97.81 246 LEU A CA 1
ATOM 1986 C C . LEU A 1 246 ? -23.181 -3.462 19.999 1.00 97.81 246 LEU A C 1
ATOM 1988 O O . LEU A 1 246 ? -24.177 -4.062 20.405 1.00 97.81 246 LEU A O 1
ATOM 1992 N N . LEU A 1 247 ? -22.188 -3.102 20.813 1.00 97.75 247 LEU A N 1
ATOM 1993 C CA . LEU A 1 247 ? -22.182 -3.343 22.257 1.00 97.75 247 LEU A CA 1
ATOM 1994 C C . LEU A 1 247 ? -22.815 -2.201 23.069 1.00 97.75 247 LEU A C 1
ATOM 1996 O O . LEU A 1 247 ? -22.890 -2.309 24.292 1.00 97.75 247 LEU A O 1
ATOM 2000 N N . ASN A 1 248 ? -23.301 -1.138 22.417 1.00 97.75 248 ASN A N 1
ATOM 2001 C CA . ASN A 1 248 ? -23.799 0.089 23.051 1.00 97.75 248 ASN A CA 1
ATOM 2002 C C . ASN A 1 248 ? -22.785 0.724 24.025 1.00 97.75 248 ASN A C 1
ATOM 2004 O O . ASN A 1 248 ? -23.146 1.188 25.108 1.00 97.75 248 ASN A O 1
ATOM 2008 N N . LEU A 1 249 ? -21.506 0.725 23.647 1.00 97.44 249 LEU A N 1
ATOM 2009 C CA . LEU A 1 249 ? -20.412 1.325 24.405 1.00 97.44 249 LEU A CA 1
ATOM 2010 C C . LEU A 1 249 ? -20.056 2.710 23.841 1.00 97.44 249 LEU A C 1
ATOM 2012 O O . LEU A 1 249 ? -20.038 2.892 22.621 1.00 97.44 249 LEU A O 1
ATOM 2016 N N . PRO A 1 250 ? -19.736 3.693 24.699 1.00 95.88 250 PRO A N 1
ATOM 2017 C CA . PRO A 1 250 ? -19.285 4.997 24.239 1.00 95.88 250 PRO A CA 1
ATOM 2018 C C . PRO A 1 250 ? -17.855 4.931 23.679 1.00 95.88 250 PRO A C 1
ATOM 2020 O O . PRO A 1 250 ? -17.073 4.030 23.981 1.00 95.88 250 PRO A O 1
ATOM 2023 N N . THR A 1 251 ? -17.496 5.930 22.874 1.00 94.75 251 THR A N 1
ATOM 2024 C CA . THR A 1 251 ? -16.099 6.254 22.553 1.00 94.75 251 THR A CA 1
ATOM 2025 C C . THR A 1 251 ? -15.762 7.545 23.281 1.00 94.75 251 THR A C 1
ATOM 2027 O O . THR A 1 251 ? -16.499 8.515 23.140 1.00 94.75 251 THR A O 1
ATOM 2030 N N . GLU A 1 252 ? -14.698 7.554 24.082 1.00 91.88 252 GLU A N 1
ATOM 2031 C CA . GLU A 1 252 ? -14.397 8.673 24.998 1.00 91.88 252 GLU A CA 1
ATOM 2032 C C . GLU A 1 252 ? -12.962 9.195 24.859 1.00 91.88 252 GLU A C 1
ATOM 2034 O O . GLU A 1 252 ? -12.635 10.270 25.349 1.00 91.88 252 GLU A O 1
ATOM 2039 N N . ASN A 1 253 ? -12.090 8.464 24.163 1.00 95.06 253 ASN A N 1
ATOM 2040 C CA . ASN A 1 253 ? -10.664 8.757 24.087 1.00 95.06 253 ASN A CA 1
ATOM 2041 C C . ASN A 1 253 ? -10.305 9.775 22.988 1.00 95.06 253 ASN A C 1
ATOM 2043 O O . ASN A 1 253 ? -9.311 9.627 22.286 1.00 95.06 253 ASN A O 1
ATOM 2047 N N . TYR A 1 254 ? -11.113 10.821 22.825 1.00 95.50 254 TYR A N 1
ATOM 2048 C CA . TYR A 1 254 ? -10.869 11.908 21.877 1.00 95.50 254 TYR A CA 1
ATOM 2049 C C . TYR A 1 254 ? -11.199 13.269 22.485 1.00 95.50 254 TYR A C 1
ATOM 2051 O O . TYR A 1 254 ? -11.923 13.370 23.471 1.00 95.50 254 TYR A O 1
ATOM 2059 N N . PHE A 1 255 ? -10.695 14.331 21.862 1.00 93.88 255 PHE A N 1
ATOM 2060 C CA . PHE A 1 255 ? -11.054 15.704 22.204 1.00 93.88 255 PHE A CA 1
ATOM 2061 C C . PHE A 1 255 ? -11.425 16.501 20.951 1.00 93.88 255 PHE A C 1
ATOM 2063 O O . PHE A 1 255 ? -10.864 16.301 19.873 1.00 93.88 255 PHE A O 1
ATOM 2070 N N . THR A 1 256 ? -12.380 17.419 21.101 1.00 92.50 256 THR A N 1
ATOM 2071 C CA . THR A 1 256 ? -12.913 18.257 20.008 1.00 92.50 256 THR A CA 1
ATOM 2072 C C . THR A 1 256 ? -12.612 19.742 20.181 1.00 92.50 256 THR A C 1
ATOM 2074 O O . THR A 1 256 ? -12.876 20.538 19.282 1.00 92.50 256 THR A O 1
ATOM 2077 N N . SER A 1 257 ? -12.071 20.132 21.334 1.00 88.69 257 SER A N 1
ATOM 2078 C CA . SER A 1 257 ? -11.741 21.514 21.681 1.00 88.69 257 SER A CA 1
ATOM 2079 C C . SER A 1 257 ? -10.476 21.560 22.526 1.00 88.69 257 SER A C 1
ATOM 2081 O O . SER A 1 257 ? -10.230 20.640 23.307 1.00 88.69 257 SER A O 1
ATOM 2083 N N . LEU A 1 258 ? -9.729 22.655 22.415 1.00 87.62 258 LEU A N 1
ATOM 2084 C CA . LEU A 1 258 ? -8.564 22.947 23.243 1.00 87.62 258 LEU A CA 1
ATOM 2085 C C . LEU A 1 258 ? -8.709 24.338 23.866 1.00 87.62 258 LEU A C 1
ATOM 2087 O O . LEU A 1 258 ? -9.263 25.230 23.218 1.00 87.62 258 LEU A O 1
ATOM 2091 N N . PRO A 1 259 ? -8.239 24.538 25.108 1.00 82.06 259 PRO A N 1
ATOM 2092 C CA . PRO A 1 259 ? -8.118 25.872 25.668 1.00 82.06 259 PRO A CA 1
ATOM 2093 C C . PRO A 1 259 ? -6.969 26.590 24.952 1.00 82.06 259 PRO A C 1
ATOM 2095 O O . PRO A 1 259 ? -5.806 26.315 25.229 1.00 82.06 259 PRO A O 1
ATOM 2098 N N . THR A 1 260 ? -7.298 27.479 24.019 1.00 77.44 260 THR A N 1
ATOM 2099 C CA . THR A 1 260 ? -6.317 28.302 23.304 1.00 77.44 260 THR A CA 1
ATOM 2100 C C . THR A 1 260 ? -6.277 29.712 23.875 1.00 77.44 260 THR A C 1
ATOM 2102 O O . THR A 1 260 ? -7.312 30.286 24.229 1.00 77.44 260 THR A O 1
ATOM 2105 N N . THR A 1 261 ? -5.084 30.297 23.950 1.00 79.81 261 THR A N 1
ATOM 2106 C CA . THR A 1 261 ? -4.927 31.729 24.235 1.00 79.81 261 THR A CA 1
ATOM 2107 C C . THR A 1 261 ? -4.867 32.543 22.941 1.00 79.81 261 THR A C 1
ATOM 2109 O O . THR A 1 261 ? -4.558 32.032 21.864 1.00 79.81 261 THR A O 1
ATOM 2112 N N . ASP A 1 262 ? -5.204 33.834 23.005 1.00 76.81 262 ASP A N 1
ATOM 2113 C CA . ASP A 1 262 ? -5.121 34.716 21.836 1.00 76.81 262 ASP A CA 1
ATOM 2114 C C . ASP A 1 262 ? -3.688 35.246 21.667 1.00 76.81 262 ASP A C 1
ATOM 2116 O O . ASP A 1 262 ? -3.371 36.388 22.004 1.00 76.81 262 ASP A O 1
ATOM 2120 N N . ARG A 1 263 ? -2.788 34.360 21.223 1.00 80.38 263 ARG A N 1
ATOM 2121 C CA . ARG A 1 263 ? -1.368 34.649 20.993 1.00 80.38 263 ARG A CA 1
ATOM 2122 C C . ARG A 1 263 ? -1.045 34.770 19.513 1.00 80.38 263 ARG A C 1
ATOM 2124 O O . ARG A 1 263 ? -1.232 33.838 18.728 1.00 80.38 263 ARG A O 1
ATOM 2131 N N . THR A 1 264 ? -0.494 35.921 19.144 1.00 79.44 264 THR A N 1
ATOM 2132 C CA . THR A 1 264 ? -0.127 36.245 17.761 1.00 79.44 264 THR A CA 1
ATOM 2133 C C . THR A 1 264 ? 1.206 35.638 17.322 1.00 79.44 264 THR A C 1
ATOM 2135 O O . THR A 1 264 ? 1.431 35.519 16.119 1.00 79.44 264 THR A O 1
ATOM 2138 N N . ASP A 1 265 ? 2.060 35.242 18.269 1.00 84.94 265 ASP A N 1
ATOM 2139 C CA . ASP A 1 265 ? 3.401 34.679 18.064 1.00 84.94 265 ASP A CA 1
ATOM 2140 C C . ASP A 1 265 ? 3.427 33.142 17.975 1.00 84.94 265 ASP A C 1
ATOM 2142 O O . ASP A 1 265 ? 4.499 32.542 17.932 1.00 84.94 265 ASP A O 1
ATOM 2146 N N . SER A 1 266 ? 2.255 32.504 17.953 1.00 88.81 266 SER A N 1
ATOM 2147 C CA . SER A 1 266 ? 2.126 31.048 17.876 1.00 88.81 266 SER A CA 1
ATOM 2148 C C . SER A 1 266 ? 2.417 30.496 16.476 1.00 88.81 266 SER A C 1
ATOM 2150 O O . SER A 1 266 ? 2.154 31.147 15.462 1.00 88.81 266 SER A O 1
ATOM 2152 N N . ILE A 1 267 ? 2.936 29.266 16.421 1.00 89.25 267 ILE A N 1
ATOM 2153 C CA . ILE A 1 267 ? 3.209 28.553 15.164 1.00 89.25 267 ILE A CA 1
ATOM 2154 C C . ILE A 1 267 ? 1.893 28.064 14.550 1.00 89.25 267 ILE A C 1
ATOM 2156 O O . ILE A 1 267 ? 1.254 27.153 15.076 1.00 89.25 267 ILE A O 1
ATOM 2160 N N . LYS A 1 268 ? 1.532 28.620 13.389 1.00 88.56 268 LYS A N 1
ATOM 2161 C CA . LYS A 1 268 ? 0.244 28.364 12.707 1.00 88.56 268 LYS A CA 1
ATOM 2162 C C . LYS A 1 268 ? 0.308 27.237 11.677 1.00 88.56 268 LYS A C 1
ATOM 2164 O O . LYS A 1 268 ? -0.722 26.766 11.201 1.00 88.56 268 LYS A O 1
ATOM 2169 N N . GLY A 1 269 ? 1.520 26.845 11.274 1.00 88.06 269 GLY A N 1
ATOM 2170 C CA . GLY A 1 269 ? 1.743 25.820 10.252 1.00 88.06 269 GLY A CA 1
ATOM 2171 C C . GLY A 1 269 ? 1.301 26.223 8.845 1.00 88.06 269 GLY A C 1
ATOM 2172 O O . GLY A 1 269 ? 1.002 25.346 8.042 1.00 88.06 269 GLY A O 1
ATOM 2173 N N . ILE A 1 270 ? 1.219 27.525 8.551 1.00 91.75 270 ILE A N 1
ATOM 2174 C CA . ILE A 1 270 ? 0.899 28.053 7.212 1.00 91.75 270 ILE A CA 1
ATOM 2175 C C . ILE A 1 270 ? 2.153 28.079 6.334 1.00 91.75 270 ILE A C 1
ATOM 2177 O O . ILE A 1 270 ? 2.085 27.720 5.160 1.00 91.75 270 ILE A O 1
ATOM 2181 N N . ASP A 1 271 ? 3.295 28.481 6.901 1.00 93.00 271 ASP A N 1
ATOM 2182 C CA . ASP A 1 271 ? 4.577 28.440 6.205 1.00 93.00 271 ASP A CA 1
ATOM 2183 C C . ASP A 1 271 ? 5.087 26.982 6.158 1.00 93.00 271 ASP A C 1
ATOM 2185 O O . ASP A 1 271 ? 5.343 26.383 7.211 1.00 93.00 271 ASP A O 1
ATOM 2189 N N . PRO A 1 272 ? 5.240 26.383 4.960 1.00 91.44 272 PRO A N 1
ATOM 2190 C CA . PRO A 1 272 ? 5.701 25.003 4.817 1.00 91.44 272 PRO A CA 1
ATOM 2191 C C . PRO A 1 272 ? 7.116 24.778 5.375 1.00 91.44 272 PRO A C 1
ATOM 2193 O O . PRO A 1 272 ? 7.430 23.671 5.818 1.00 91.44 272 PRO A O 1
ATOM 2196 N N . PHE A 1 273 ? 7.979 25.798 5.374 1.00 91.81 273 PHE A N 1
ATOM 2197 C CA . PHE A 1 273 ? 9.341 25.700 5.898 1.00 91.81 273 PHE A CA 1
ATOM 2198 C C . PHE A 1 273 ? 9.353 25.748 7.426 1.00 91.81 273 PHE A C 1
ATOM 2200 O O . PHE A 1 273 ? 10.025 24.924 8.052 1.00 91.81 273 PHE A O 1
ATOM 2207 N N . GLU A 1 274 ? 8.564 26.649 8.022 1.00 92.94 274 GLU A N 1
ATOM 2208 C CA . GLU A 1 274 ? 8.357 26.706 9.475 1.00 92.94 274 GLU A CA 1
ATOM 2209 C C . GLU A 1 274 ? 7.771 25.384 9.983 1.00 92.94 274 GLU A C 1
ATOM 2211 O O . GLU A 1 274 ? 8.313 24.774 10.907 1.00 92.94 274 GLU A O 1
ATOM 2216 N N . TRP A 1 275 ? 6.722 24.881 9.321 1.00 92.12 275 TRP A N 1
ATOM 2217 C CA . TRP A 1 275 ? 6.120 23.597 9.664 1.00 92.12 275 TRP A CA 1
ATOM 2218 C C . TRP A 1 275 ? 7.113 22.438 9.540 1.00 92.12 275 TRP A C 1
ATOM 2220 O O . TRP A 1 275 ? 7.180 21.577 10.420 1.00 92.12 275 TRP A O 1
ATOM 2230 N N . ARG A 1 276 ? 7.925 22.395 8.476 1.00 90.69 276 ARG A N 1
ATOM 2231 C CA . ARG A 1 276 ? 8.934 21.339 8.310 1.00 90.69 276 ARG A CA 1
ATOM 2232 C C . ARG A 1 276 ? 9.956 21.357 9.447 1.00 90.69 276 ARG A C 1
ATOM 2234 O O . ARG A 1 276 ? 10.276 20.298 9.981 1.00 90.69 276 ARG A O 1
ATOM 2241 N N . ALA A 1 277 ? 10.452 22.532 9.829 1.00 92.19 277 ALA A N 1
ATOM 2242 C CA . ALA A 1 277 ? 11.383 22.659 10.947 1.00 92.19 277 ALA A CA 1
ATOM 2243 C C . ALA A 1 277 ? 10.731 22.223 12.271 1.00 92.19 277 ALA A C 1
ATOM 2245 O O . ALA A 1 277 ? 11.296 21.407 13.000 1.00 92.19 277 ALA A O 1
ATOM 2246 N N . PHE A 1 278 ? 9.510 22.692 12.539 1.00 91.81 278 PHE A N 1
ATOM 2247 C CA . PHE A 1 278 ? 8.786 22.382 13.770 1.00 91.81 278 PHE A CA 1
ATOM 2248 C C . PHE A 1 278 ? 8.393 20.902 13.878 1.00 91.81 278 PHE A C 1
ATOM 2250 O O . PHE A 1 278 ? 8.582 20.277 14.915 1.00 91.81 278 PHE A O 1
ATOM 2257 N N . SER A 1 279 ? 7.921 20.285 12.794 1.00 90.06 279 SER A N 1
ATOM 2258 C CA . SER A 1 279 ? 7.599 18.851 12.766 1.00 90.06 279 SER A CA 1
ATOM 2259 C C . SER A 1 279 ? 8.826 17.964 12.991 1.00 90.06 279 SER A C 1
ATOM 2261 O O . SER A 1 279 ? 8.725 16.945 13.675 1.00 90.06 279 SER A O 1
ATOM 2263 N N . GLN A 1 280 ? 10.001 18.353 12.483 1.00 90.38 280 GLN A N 1
ATOM 2264 C CA . GLN A 1 280 ? 11.260 17.668 12.795 1.00 90.38 280 GLN A CA 1
ATOM 2265 C C . GLN A 1 280 ? 11.647 17.794 14.265 1.00 90.38 280 GLN A C 1
ATOM 2267 O O . GLN A 1 280 ? 12.196 16.846 14.827 1.00 90.38 280 GLN A O 1
ATOM 2272 N N . GLU A 1 281 ? 11.365 18.939 14.879 1.00 91.69 281 GLU A N 1
ATOM 2273 C CA . GLU A 1 281 ? 11.549 19.144 16.310 1.00 91.69 281 GLU A CA 1
ATOM 2274 C C . GLU A 1 281 ? 10.629 18.212 17.107 1.00 91.69 281 GLU A C 1
ATOM 2276 O O . GLU A 1 281 ? 11.136 17.390 17.866 1.00 91.69 281 GLU A O 1
ATOM 2281 N N . ILE A 1 282 ? 9.319 18.213 16.817 1.00 89.12 282 ILE A N 1
ATOM 2282 C CA . ILE A 1 282 ? 8.330 17.311 17.439 1.00 89.12 282 ILE A CA 1
ATOM 2283 C C . ILE A 1 282 ? 8.780 15.846 17.347 1.00 89.12 282 ILE A C 1
ATOM 2285 O O . ILE A 1 282 ? 8.721 15.116 18.331 1.00 89.12 282 ILE A O 1
ATOM 2289 N N . MET A 1 283 ? 9.260 15.403 16.178 1.00 86.00 283 MET A N 1
ATOM 2290 C CA . MET A 1 283 ? 9.716 14.020 15.977 1.00 86.00 283 MET A CA 1
ATOM 2291 C C . MET A 1 283 ? 10.947 13.642 16.814 1.00 86.00 283 MET A C 1
ATOM 2293 O O . MET A 1 283 ? 11.168 12.456 17.057 1.00 86.00 283 MET A O 1
ATOM 2297 N N . ARG A 1 284 ? 11.769 14.617 17.214 1.00 87.94 284 ARG A N 1
ATOM 2298 C CA . ARG A 1 284 ? 12.998 14.412 18.002 1.00 87.94 284 ARG A CA 1
ATOM 2299 C C . ARG A 1 284 ? 12.793 14.655 19.497 1.00 87.94 284 ARG A C 1
ATOM 2301 O O . ARG A 1 284 ? 13.645 14.257 20.292 1.00 87.94 284 ARG A O 1
ATOM 2308 N N . SER A 1 285 ? 11.705 15.322 19.863 1.00 85.38 285 SER A N 1
ATOM 2309 C CA . SER A 1 285 ? 11.376 15.681 21.235 1.00 85.38 285 SER A CA 1
ATOM 2310 C C . SER A 1 285 ? 11.062 14.470 22.107 1.00 85.38 285 SER A C 1
ATOM 2312 O O . SER A 1 285 ? 10.602 13.426 21.645 1.00 85.38 285 SER A O 1
ATOM 2314 N N . LYS A 1 286 ? 11.325 14.630 23.404 1.00 81.31 286 LYS A N 1
ATOM 2315 C CA . LYS A 1 286 ? 11.019 13.648 24.448 1.00 81.31 286 LYS A CA 1
ATOM 2316 C C . LYS A 1 286 ? 9.829 14.131 25.285 1.00 81.31 286 LYS A C 1
ATOM 2318 O O . LYS A 1 286 ? 9.527 15.325 25.229 1.00 81.31 286 LYS A O 1
ATOM 2323 N N . PRO A 1 287 ? 9.184 13.258 26.084 1.00 73.00 287 PRO A N 1
ATOM 2324 C CA . PRO A 1 287 ? 8.075 13.639 26.961 1.00 73.00 287 PRO A CA 1
ATOM 2325 C C . PRO A 1 287 ? 8.309 14.915 27.780 1.00 73.00 287 PRO A C 1
ATOM 2327 O O . PRO A 1 287 ? 7.390 15.706 27.965 1.00 73.00 287 PRO A O 1
ATOM 2330 N N . GLU A 1 288 ? 9.544 15.157 28.217 1.00 71.31 288 GLU A N 1
ATOM 2331 C CA . GLU A 1 288 ? 9.901 16.284 29.080 1.00 71.31 288 GLU A CA 1
ATOM 2332 C C . GLU A 1 288 ? 9.936 17.637 28.351 1.00 71.31 288 GLU A C 1
ATOM 2334 O O . GLU A 1 288 ? 9.798 18.670 28.995 1.00 71.31 288 GLU A O 1
ATOM 2339 N N . THR A 1 289 ? 10.104 17.651 27.024 1.00 78.25 289 THR A N 1
ATOM 2340 C CA . THR A 1 289 ? 10.181 18.887 26.215 1.00 78.25 289 THR A CA 1
ATOM 2341 C C . THR A 1 289 ? 8.844 19.268 25.576 1.00 78.25 289 THR A C 1
ATOM 2343 O O . THR A 1 289 ? 8.759 20.221 24.808 1.00 78.25 289 THR A O 1
ATOM 2346 N N . ILE A 1 290 ? 7.787 18.499 25.836 1.00 79.12 290 ILE A N 1
ATOM 2347 C CA . ILE A 1 290 ? 6.507 18.654 25.140 1.00 79.12 290 ILE A CA 1
ATOM 2348 C C . ILE A 1 290 ? 5.737 19.888 25.602 1.00 79.12 290 ILE A C 1
ATOM 2350 O O . ILE A 1 290 ? 5.079 20.518 24.777 1.00 79.1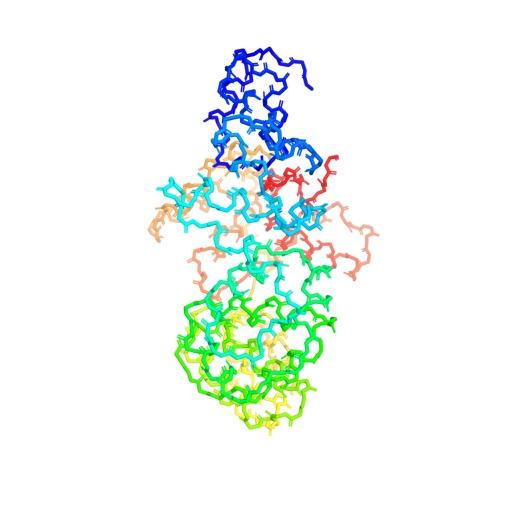2 290 ILE A O 1
ATOM 2354 N N . SER A 1 291 ? 5.855 20.283 26.872 1.00 82.50 291 SER A N 1
ATOM 2355 C CA . SER A 1 291 ? 5.223 21.514 27.360 1.00 82.50 291 SER A CA 1
ATOM 2356 C C . SER A 1 291 ? 5.696 22.739 26.576 1.00 82.50 291 SER A C 1
ATOM 2358 O O . SER A 1 291 ? 4.878 23.556 26.176 1.00 82.50 291 SER A O 1
ATOM 2360 N N . GLU A 1 2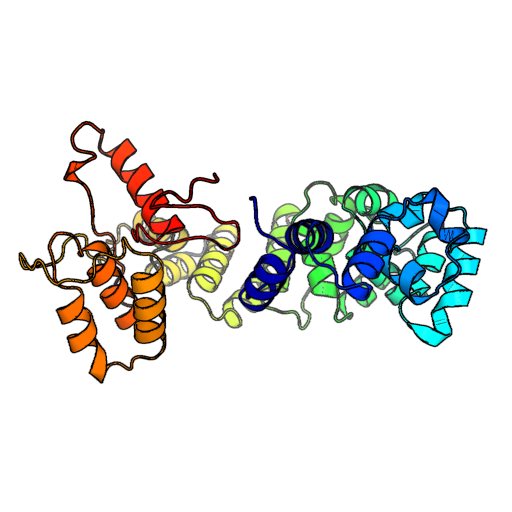92 ? 6.989 22.813 26.250 1.00 86.38 292 GLU A N 1
ATOM 2361 C CA . GLU A 1 292 ? 7.556 23.918 25.466 1.00 86.38 292 GLU A CA 1
ATOM 2362 C C . GLU A 1 292 ? 7.009 23.953 24.029 1.00 86.38 292 GLU A C 1
ATOM 2364 O O . GLU A 1 292 ? 6.758 25.026 23.476 1.00 86.38 292 GLU A O 1
ATOM 2369 N N . LEU A 1 293 ? 6.799 22.782 23.415 1.00 88.56 293 LEU A N 1
ATOM 2370 C CA . LEU A 1 293 ? 6.201 22.684 22.082 1.00 88.56 293 LEU A CA 1
ATOM 2371 C C . LEU A 1 293 ? 4.721 23.070 22.095 1.00 88.56 293 LEU A C 1
ATOM 2373 O O . LEU A 1 293 ? 4.273 23.781 21.196 1.00 88.56 293 LEU A O 1
ATOM 2377 N N . ILE A 1 294 ? 3.978 22.633 23.117 1.00 85.94 294 ILE A N 1
ATOM 2378 C CA . ILE A 1 294 ? 2.575 23.007 23.312 1.00 85.94 294 ILE A CA 1
ATOM 2379 C C . ILE A 1 294 ? 2.473 24.526 23.462 1.00 85.94 294 ILE A C 1
ATOM 2381 O O . ILE A 1 294 ? 1.708 25.137 22.720 1.00 85.94 294 ILE A O 1
ATOM 2385 N N . ASP A 1 295 ? 3.296 25.137 24.317 1.00 87.25 295 ASP A N 1
ATOM 2386 C CA . ASP A 1 295 ? 3.293 26.582 24.578 1.00 87.25 295 ASP A CA 1
ATOM 2387 C C . ASP A 1 295 ? 3.604 27.419 23.326 1.00 87.25 295 ASP A C 1
ATOM 2389 O O . 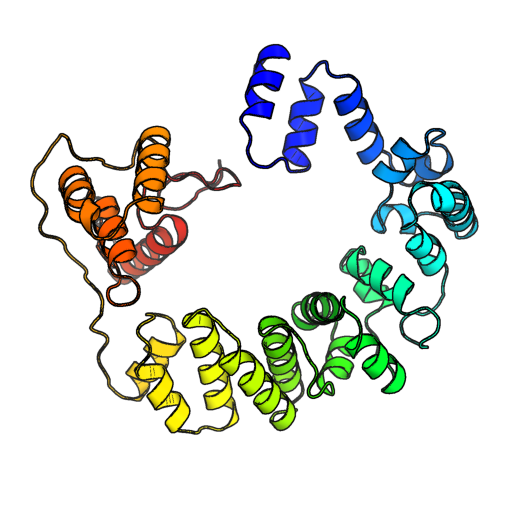ASP A 1 295 ? 3.033 28.493 23.134 1.00 87.25 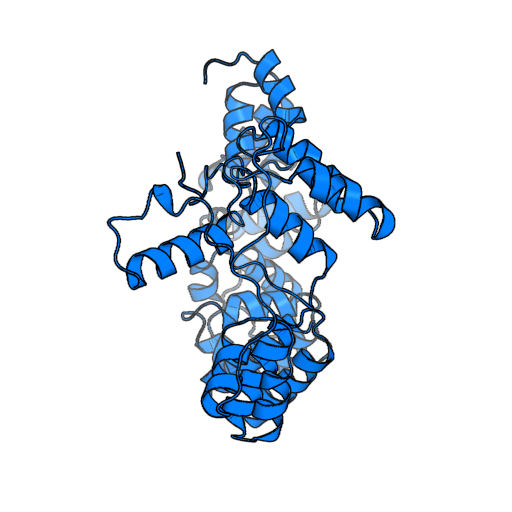295 ASP A O 1
ATOM 2393 N N . ARG A 1 296 ? 4.492 26.936 22.445 1.00 89.00 296 ARG A N 1
ATOM 2394 C CA . ARG A 1 296 ? 4.815 27.586 21.157 1.00 89.00 296 ARG A CA 1
ATOM 2395 C C . ARG A 1 296 ? 3.712 27.449 20.107 1.00 89.00 296 ARG A C 1
ATOM 2397 O O . ARG A 1 296 ? 3.666 28.227 19.155 1.00 89.00 296 ARG A O 1
ATOM 2404 N N . SER A 1 297 ? 2.843 26.457 20.269 1.00 88.56 297 SER A N 1
ATOM 2405 C CA . SER A 1 297 ? 1.679 26.219 19.410 1.00 88.56 297 SER A CA 1
ATOM 2406 C C . SER A 1 297 ? 0.363 26.711 20.017 1.00 88.56 297 SER A C 1
ATOM 2408 O O . SER A 1 297 ? -0.684 26.547 19.398 1.00 88.56 297 SER A O 1
ATOM 2410 N N . ASP A 1 298 ? 0.392 27.317 21.207 1.00 87.25 298 ASP A N 1
ATOM 2411 C CA . ASP A 1 298 ? -0.806 27.820 21.872 1.00 87.25 298 ASP A CA 1
ATOM 2412 C C . ASP A 1 298 ? -1.307 29.095 21.186 1.00 87.25 298 ASP A C 1
ATOM 2414 O O . ASP A 1 298 ? -0.658 30.140 21.227 1.00 87.25 298 ASP A O 1
ATOM 2418 N N . GLY A 1 299 ? -2.454 28.992 20.517 1.00 85.75 299 GLY A N 1
ATOM 2419 C CA . GLY A 1 299 ? -3.042 30.075 19.741 1.00 85.75 299 GLY A CA 1
ATOM 2420 C C . GLY A 1 299 ? -4.366 29.673 19.100 1.00 85.75 299 GLY A C 1
ATOM 2421 O O . GLY A 1 299 ? -4.504 28.551 18.614 1.00 85.75 299 GLY A O 1
ATOM 2422 N N . ASN A 1 300 ? -5.328 30.598 19.014 1.00 83.25 300 ASN A N 1
ATOM 2423 C CA . ASN A 1 300 ? -6.607 30.355 18.325 1.00 83.25 300 ASN A CA 1
ATOM 2424 C C . ASN A 1 300 ? -6.414 29.899 16.864 1.00 83.25 300 ASN A C 1
ATOM 2426 O O . ASN A 1 300 ? -7.083 28.978 16.397 1.00 83.25 300 ASN A O 1
ATOM 2430 N N . GLU A 1 301 ? -5.465 30.511 16.148 1.00 85.12 301 GLU A N 1
ATOM 2431 C CA . GLU A 1 301 ? -5.116 30.152 14.762 1.00 85.12 301 GLU A CA 1
ATOM 2432 C C . GLU A 1 301 ? -4.200 28.917 14.658 1.00 85.12 301 GLU A C 1
ATOM 2434 O O . GLU A 1 301 ? -3.965 28.414 13.559 1.00 85.12 301 GLU A O 1
ATOM 2439 N N . SER A 1 302 ? -3.719 28.409 15.795 1.00 89.38 302 SER A N 1
ATOM 2440 C CA . SER A 1 302 ? -2.726 27.332 15.916 1.00 89.38 302 SER A CA 1
ATOM 2441 C C . SER A 1 302 ? -3.313 26.050 16.524 1.00 89.38 302 SER A C 1
ATOM 2443 O O . SER A 1 302 ? -2.603 25.064 16.710 1.00 89.38 302 SER A O 1
ATOM 2445 N N . MET A 1 303 ? -4.633 26.016 16.757 1.00 90.69 303 MET A N 1
ATOM 2446 C CA . MET A 1 303 ? -5.368 24.886 17.346 1.00 90.69 303 MET A CA 1
ATOM 2447 C C . MET A 1 303 ? -5.068 23.542 16.665 1.00 90.69 303 MET A C 1
ATOM 2449 O O . MET A 1 303 ? -4.916 22.524 17.339 1.00 90.69 303 MET A O 1
ATOM 2453 N N . ALA A 1 304 ? -4.953 23.537 15.333 1.00 91.06 304 ALA A N 1
ATOM 2454 C CA . ALA A 1 304 ? -4.598 22.351 14.555 1.00 91.06 304 ALA A CA 1
ATOM 2455 C C . ALA A 1 304 ? -3.222 21.787 14.952 1.00 91.06 304 ALA A C 1
ATOM 2457 O O . ALA A 1 304 ? -3.080 20.589 15.202 1.00 91.06 304 ALA A O 1
ATOM 2458 N N . ILE A 1 305 ? -2.224 22.668 15.058 1.00 92.25 305 ILE A N 1
ATOM 2459 C CA . ILE A 1 305 ? -0.845 22.328 15.422 1.00 92.25 305 ILE A CA 1
ATOM 2460 C C . ILE A 1 305 ? -0.790 21.849 16.871 1.00 92.25 305 ILE A C 1
ATOM 2462 O O . ILE A 1 305 ? -0.222 20.794 17.145 1.00 92.25 305 ILE A O 1
ATOM 2466 N N . GLN A 1 306 ? -1.429 22.575 17.788 1.00 91.62 306 GLN A N 1
ATOM 2467 C CA . GLN A 1 306 ? -1.472 22.207 19.201 1.00 91.62 306 GLN A CA 1
ATOM 2468 C C . GLN A 1 306 ? -2.126 20.833 19.404 1.00 91.62 306 GLN A C 1
ATOM 2470 O O . GLN A 1 306 ? -1.586 19.978 20.107 1.00 91.62 306 GLN A O 1
ATOM 2475 N N . GLY A 1 307 ? -3.252 20.578 18.731 1.00 92.31 307 GLY A N 1
ATOM 2476 C CA . GLY A 1 307 ? -3.921 19.280 18.761 1.00 92.31 307 GLY A CA 1
ATOM 2477 C C . GLY A 1 307 ? -3.068 18.154 18.180 1.00 92.31 307 GLY A C 1
ATOM 2478 O O . GLY A 1 307 ? -3.061 17.057 18.734 1.00 92.31 307 GLY A O 1
ATOM 2479 N N . TYR A 1 308 ? -2.310 18.419 17.112 1.00 92.19 308 TYR A N 1
ATOM 2480 C CA . TYR A 1 308 ? -1.352 17.462 16.554 1.00 92.19 308 TYR A CA 1
ATOM 2481 C C . TYR A 1 308 ? -0.224 17.125 17.544 1.00 92.19 308 TYR A C 1
ATOM 2483 O O . TYR A 1 308 ? 0.086 15.950 17.738 1.00 92.19 308 TYR A O 1
ATOM 2491 N N . VAL A 1 309 ? 0.364 18.129 18.207 1.00 91.31 309 VAL A N 1
ATOM 2492 C CA . VAL A 1 309 ? 1.413 17.924 19.225 1.00 91.31 309 VAL A CA 1
ATOM 2493 C C . VAL A 1 309 ? 0.880 17.079 20.385 1.00 91.31 309 VAL A C 1
ATOM 2495 O O . VAL A 1 309 ? 1.541 16.129 20.806 1.00 91.31 309 VAL A O 1
ATOM 2498 N N . LEU A 1 310 ? -0.328 17.380 20.871 1.00 90.50 310 LEU A N 1
ATOM 2499 C CA . LEU A 1 310 ? -0.975 16.631 21.949 1.00 90.50 310 LEU A CA 1
ATOM 2500 C C . LEU A 1 310 ? -1.270 15.179 21.553 1.00 90.50 310 LEU A C 1
ATOM 2502 O O . LEU A 1 310 ? -0.878 14.266 22.276 1.00 90.50 310 LEU A O 1
ATOM 2506 N N . GLU A 1 311 ? -1.905 14.945 20.402 1.00 91.12 311 GLU A N 1
ATOM 2507 C CA . GLU A 1 311 ? -2.178 13.588 19.904 1.00 91.12 311 GLU A CA 1
ATOM 2508 C C . GLU A 1 311 ? -0.882 12.783 19.779 1.00 91.12 311 GLU A C 1
ATOM 2510 O O . GLU A 1 311 ? -0.786 11.681 20.306 1.00 91.12 311 GLU A O 1
ATOM 2515 N N . ARG A 1 312 ? 0.162 13.365 19.178 1.00 88.12 312 ARG A N 1
ATOM 2516 C CA . ARG A 1 312 ? 1.452 12.690 18.990 1.00 88.12 312 ARG A CA 1
ATOM 2517 C C . ARG A 1 312 ? 2.151 12.345 20.305 1.00 88.12 312 ARG A C 1
ATOM 2519 O O . ARG A 1 312 ? 2.844 11.332 20.379 1.00 88.12 312 ARG A O 1
ATOM 2526 N N . THR A 1 313 ? 1.991 13.199 21.312 1.00 86.06 313 THR A N 1
ATOM 2527 C CA . THR A 1 313 ? 2.563 13.027 22.654 1.00 86.06 313 THR A CA 1
ATOM 2528 C C . THR A 1 313 ? 1.928 11.861 23.391 1.00 86.06 313 THR A C 1
ATOM 2530 O O . THR A 1 313 ? 2.615 11.073 24.039 1.00 86.06 313 THR A O 1
ATOM 2533 N N . TYR A 1 314 ? 0.602 11.804 23.340 1.00 87.69 314 TYR A N 1
ATOM 2534 C CA . TYR A 1 314 ? -0.204 10.939 24.188 1.00 87.69 314 TYR A CA 1
ATOM 2535 C C . TYR A 1 314 ? -0.774 9.742 23.419 1.00 87.69 314 TYR A C 1
ATOM 2537 O O . TYR A 1 314 ? -1.607 9.019 23.957 1.00 87.69 314 TYR A O 1
ATOM 2545 N N . GLU A 1 315 ? -0.337 9.502 22.181 1.00 85.81 315 GLU A N 1
ATOM 2546 C CA . GLU A 1 315 ? -0.691 8.312 21.408 1.00 85.81 315 GLU A CA 1
ATOM 2547 C C . GLU A 1 315 ? -0.324 7.030 22.193 1.00 85.81 315 GLU A C 1
ATOM 2549 O O . GLU A 1 315 ? 0.778 6.943 22.746 1.00 85.81 315 GLU A O 1
ATOM 2554 N N . PRO A 1 316 ? -1.210 6.016 22.271 1.00 89.56 316 PRO A N 1
ATOM 2555 C CA . PRO A 1 316 ? -2.517 5.895 21.607 1.00 89.56 316 PRO A CA 1
ATOM 2556 C C . PRO A 1 316 ? -3.725 6.335 22.464 1.00 89.56 316 PRO A C 1
ATOM 2558 O O . PRO A 1 316 ? -4.862 5.992 22.145 1.00 89.56 316 PRO A O 1
ATOM 2561 N N . TYR A 1 317 ? -3.512 7.028 23.585 1.00 92.62 317 TYR A N 1
ATOM 2562 C CA . TYR A 1 317 ? -4.535 7.252 24.613 1.00 92.62 317 TYR A CA 1
ATOM 2563 C C . TYR A 1 317 ? -5.542 8.352 24.291 1.00 92.62 317 TYR A C 1
ATOM 2565 O O . TYR A 1 317 ? -6.661 8.286 24.791 1.00 92.62 317 TYR A O 1
ATOM 2573 N N . ILE A 1 318 ? -5.172 9.356 23.495 1.00 93.50 318 ILE A N 1
ATOM 2574 C CA . ILE A 1 318 ? -6.082 10.431 23.082 1.00 93.50 318 ILE A CA 1
ATOM 2575 C C . ILE A 1 318 ? -5.953 10.690 21.587 1.00 93.50 318 ILE A C 1
ATOM 2577 O O . ILE A 1 318 ? -4.864 10.596 21.025 1.00 93.50 318 ILE A O 1
ATOM 2581 N N . HIS A 1 319 ? -7.066 11.075 20.971 1.00 94.38 319 HIS A N 1
ATOM 2582 C CA . HIS A 1 319 ? -7.138 11.375 19.545 1.00 94.38 319 HIS A CA 1
ATOM 2583 C C . HIS A 1 319 ? -7.672 12.784 19.302 1.00 94.38 319 HIS A C 1
ATOM 2585 O O . HIS A 1 319 ? -8.661 13.209 19.906 1.00 94.38 319 HIS A O 1
ATOM 2591 N N . ASN A 1 320 ? -7.031 13.503 18.385 1.00 94.44 320 ASN A N 1
ATOM 2592 C CA . ASN A 1 320 ? -7.404 14.864 18.029 1.00 94.44 320 ASN A CA 1
ATOM 2593 C C . ASN A 1 320 ? -8.522 14.862 16.980 1.00 94.44 320 ASN A C 1
ATOM 2595 O O . ASN A 1 320 ? -8.311 14.462 15.832 1.00 94.44 320 ASN A O 1
ATOM 2599 N N . PHE A 1 321 ? -9.690 15.375 17.360 1.00 95.38 321 PHE A N 1
ATOM 2600 C CA . PHE A 1 321 ? -10.825 15.649 16.475 1.00 95.38 321 PHE A CA 1
ATOM 2601 C C . PHE A 1 321 ? -11.277 17.110 16.606 1.00 95.38 321 PHE A C 1
ATOM 2603 O O . PHE A 1 321 ? -12.466 17.425 16.528 1.00 95.38 321 PHE A O 1
ATOM 2610 N N . THR A 1 322 ? -10.326 18.018 16.842 1.00 92.81 322 THR A N 1
ATOM 2611 C CA . THR A 1 322 ? -10.599 19.457 16.877 1.00 92.81 322 THR A CA 1
ATOM 2612 C C . THR A 1 322 ? -11.189 19.955 15.565 1.00 92.81 322 THR A C 1
ATOM 2614 O O . THR A 1 322 ? -10.819 19.534 14.469 1.00 92.81 322 THR A O 1
ATOM 2617 N N . MET A 1 323 ? -12.119 20.898 15.693 1.00 92.06 323 MET A N 1
ATOM 2618 C CA . MET A 1 323 ? -12.794 21.534 14.566 1.00 92.06 323 MET A CA 1
ATOM 2619 C C . MET A 1 323 ? -12.091 22.840 14.180 1.00 92.06 323 MET A C 1
ATOM 2621 O O . MET A 1 323 ? -12.694 23.913 14.170 1.00 92.06 323 MET A O 1
ATOM 2625 N N . ALA A 1 324 ? -10.792 22.763 13.873 1.00 90.44 324 ALA A N 1
ATOM 2626 C CA . ALA A 1 324 ? -10.038 23.922 13.399 1.00 90.44 324 ALA A CA 1
ATOM 2627 C C . ALA A 1 324 ? -10.716 24.543 12.161 1.00 90.44 324 ALA A C 1
ATOM 2629 O O . ALA A 1 324 ? -11.318 23.838 11.348 1.00 90.44 324 ALA A O 1
ATOM 2630 N N . TYR A 1 325 ? -10.625 25.866 12.013 1.00 90.38 325 TYR A N 1
ATOM 2631 C CA . TYR A 1 325 ? -11.124 26.591 10.836 1.00 90.38 325 TYR A CA 1
ATOM 2632 C C . TYR A 1 325 ? -12.658 26.580 10.632 1.00 90.38 325 TYR A C 1
ATOM 2634 O O . TYR A 1 325 ? -13.126 26.908 9.537 1.00 90.38 325 TYR A O 1
ATOM 2642 N N . ASP A 1 326 ? -13.462 26.251 11.658 1.00 91.69 326 ASP A N 1
ATOM 2643 C CA . ASP A 1 326 ? -14.936 26.173 11.547 1.00 91.69 326 ASP A CA 1
ATOM 2644 C C . ASP A 1 326 ? -15.582 27.485 11.067 1.00 91.69 326 ASP A C 1
ATOM 2646 O O . ASP A 1 326 ? -16.620 27.463 10.398 1.00 91.69 326 ASP A O 1
ATOM 2650 N N . GLN A 1 327 ? -14.934 28.634 11.307 1.00 91.88 327 GLN A N 1
ATOM 2651 C CA . GLN A 1 327 ? -15.403 29.940 10.838 1.00 91.88 327 GLN A CA 1
ATOM 2652 C C . GLN A 1 327 ? -15.607 30.005 9.314 1.00 91.88 327 GLN A C 1
ATOM 2654 O O . GLN A 1 327 ? -16.456 30.764 8.846 1.00 91.88 327 GLN A O 1
ATOM 2659 N N . TYR A 1 328 ? -14.881 29.194 8.535 1.00 92.50 328 TYR A N 1
ATOM 2660 C CA . TYR A 1 328 ? -15.021 29.140 7.075 1.00 92.50 328 TYR A CA 1
ATOM 2661 C C . TYR A 1 328 ? -16.096 28.151 6.600 1.00 92.50 328 TYR A C 1
ATOM 2663 O O . TYR A 1 328 ? -16.394 28.090 5.409 1.00 92.50 328 TYR A O 1
ATOM 2671 N N . MET A 1 329 ? -16.700 27.385 7.512 1.00 93.44 329 MET A N 1
ATOM 2672 C CA . MET A 1 329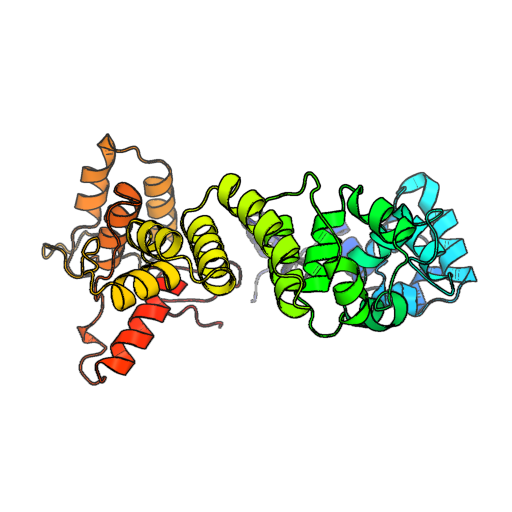 ? -17.676 26.334 7.206 1.00 93.44 329 MET A CA 1
ATOM 2673 C C . MET A 1 329 ? -19.059 26.594 7.815 1.00 93.44 329 MET A C 1
ATOM 2675 O O . MET A 1 329 ? -19.928 25.727 7.758 1.00 93.44 329 MET A O 1
ATOM 2679 N N . THR A 1 330 ? -19.311 27.791 8.350 1.00 94.31 330 THR A N 1
ATOM 2680 C CA . THR A 1 330 ? -20.569 28.174 9.029 1.00 94.31 330 THR A CA 1
ATOM 2681 C C . THR A 1 330 ? -21.837 27.947 8.197 1.00 94.31 330 THR A C 1
ATOM 2683 O O . THR A 1 330 ? -22.880 27.628 8.758 1.00 94.31 330 THR A O 1
ATOM 2686 N N . ASN A 1 331 ? -21.745 28.039 6.867 1.00 95.94 331 ASN A N 1
ATOM 2687 C CA . ASN A 1 331 ? -22.870 27.842 5.944 1.00 95.94 331 ASN A CA 1
ATOM 2688 C C . ASN A 1 331 ? -23.082 26.377 5.504 1.00 95.94 331 ASN A C 1
ATOM 2690 O O . ASN A 1 331 ? -23.941 26.104 4.662 1.00 95.94 331 ASN A O 1
ATOM 2694 N N . LEU A 1 332 ? -22.287 25.428 6.007 1.00 96.94 332 LEU A N 1
ATOM 2695 C CA . LEU A 1 332 ? -22.387 24.010 5.658 1.00 96.94 332 LEU A CA 1
ATOM 2696 C C . LEU A 1 332 ? -23.266 23.247 6.655 1.00 96.94 332 LEU A C 1
ATOM 2698 O O . LEU A 1 332 ? -23.278 23.545 7.847 1.00 96.94 332 LEU A O 1
ATOM 2702 N N . SER A 1 333 ? -23.970 22.218 6.171 1.00 97.62 333 SER A N 1
ATOM 2703 C CA . SER A 1 333 ? -24.664 21.269 7.048 1.00 97.62 333 SER A CA 1
ATOM 2704 C C . SER A 1 333 ? -23.665 20.424 7.843 1.00 97.62 333 SER A C 1
ATOM 2706 O O . SER A 1 333 ? -22.527 20.233 7.409 1.00 97.62 333 SER A O 1
ATOM 2708 N N . ASN A 1 334 ? -24.109 19.857 8.967 1.00 96.69 334 ASN A N 1
ATOM 2709 C CA . ASN A 1 334 ? -23.262 19.020 9.821 1.00 96.69 334 ASN A CA 1
ATOM 2710 C C . ASN A 1 334 ? -22.644 17.836 9.060 1.00 96.69 334 ASN A C 1
ATOM 2712 O O . ASN A 1 334 ? -21.451 17.599 9.205 1.00 96.69 334 ASN A O 1
ATOM 2716 N N . ASP A 1 335 ? -23.392 17.167 8.178 1.00 97.69 335 ASP A N 1
ATOM 2717 C CA . ASP A 1 335 ? -22.861 16.051 7.377 1.00 97.69 335 ASP A CA 1
ATOM 2718 C C . ASP A 1 335 ? -21.727 16.492 6.440 1.00 97.69 335 ASP A C 1
ATOM 2720 O O . ASP A 1 335 ? -20.710 15.812 6.301 1.00 97.69 335 ASP A O 1
ATOM 2724 N N . LYS A 1 336 ? -21.871 17.670 5.817 1.00 97.62 336 LYS A N 1
ATOM 2725 C CA . LYS A 1 336 ? -20.826 18.240 4.955 1.00 97.62 336 LYS A CA 1
ATOM 2726 C C . LYS A 1 336 ? -19.600 18.627 5.771 1.00 97.62 336 LYS A C 1
ATOM 2728 O O . LYS A 1 336 ? -18.486 18.349 5.338 1.00 97.62 336 LYS A O 1
ATOM 2733 N N . LYS A 1 337 ? -19.798 19.234 6.947 1.00 96.75 337 LYS A N 1
ATOM 2734 C CA . LYS A 1 337 ? -18.704 19.537 7.877 1.00 96.75 337 LYS A CA 1
ATOM 2735 C C . LYS A 1 337 ? -17.975 18.262 8.287 1.00 96.75 337 LYS A C 1
ATOM 2737 O O . LYS A 1 337 ? -16.758 18.218 8.176 1.00 96.75 337 LYS A O 1
ATOM 2742 N N . ALA A 1 338 ? -18.701 17.221 8.691 1.00 96.50 338 ALA A N 1
ATOM 2743 C CA . ALA A 1 338 ? -18.124 15.945 9.103 1.00 96.50 338 ALA A CA 1
ATOM 2744 C C . ALA A 1 338 ? -17.256 15.326 7.996 1.00 96.50 338 ALA A C 1
ATOM 2746 O O . ALA A 1 338 ? -16.128 14.917 8.264 1.00 96.50 338 ALA A O 1
ATOM 2747 N N . LEU A 1 339 ? -17.735 15.329 6.746 1.00 97.00 339 LEU A N 1
ATOM 2748 C CA . LEU A 1 339 ? -16.956 14.849 5.603 1.00 97.00 339 LEU A CA 1
ATOM 2749 C C . LEU A 1 339 ? -15.686 15.683 5.373 1.00 97.00 339 LEU A C 1
ATOM 2751 O O . LEU A 1 339 ? -14.610 15.119 5.192 1.00 97.00 339 LEU A O 1
ATOM 2755 N N . LEU A 1 340 ? -15.791 17.015 5.394 1.00 96.56 340 LEU A N 1
ATOM 2756 C CA . LEU A 1 340 ? -14.631 17.892 5.211 1.00 96.56 340 LEU A CA 1
ATOM 2757 C C . LEU A 1 340 ? -13.612 17.729 6.340 1.00 96.56 340 LEU A C 1
ATOM 2759 O O . LEU A 1 340 ? -12.422 17.618 6.065 1.00 96.56 340 LEU A O 1
ATOM 2763 N N . TYR A 1 341 ? -14.059 17.653 7.594 1.00 96.75 341 TYR A N 1
ATOM 2764 C CA . TYR A 1 341 ? -13.186 17.401 8.739 1.00 96.75 341 TYR A CA 1
ATOM 2765 C C . TYR A 1 341 ? -12.504 16.034 8.655 1.00 96.75 341 TYR A C 1
ATOM 2767 O O . TYR A 1 341 ? -11.307 15.945 8.916 1.00 96.75 341 TYR A O 1
ATOM 2775 N N . ALA A 1 342 ? -13.223 14.985 8.242 1.00 96.25 342 ALA A N 1
ATOM 2776 C CA . ALA A 1 342 ? -12.639 13.663 8.028 1.00 96.25 342 ALA A CA 1
ATOM 2777 C C . ALA A 1 342 ? -11.531 13.695 6.962 1.00 96.25 342 ALA A C 1
ATOM 2779 O O . ALA A 1 342 ? -10.452 13.148 7.191 1.00 96.25 342 ALA A O 1
ATOM 2780 N N . LEU A 1 343 ? -11.768 14.386 5.840 1.00 95.94 343 LEU A N 1
ATOM 2781 C CA . LEU A 1 343 ? -10.772 14.558 4.781 1.00 95.94 343 LEU A CA 1
ATOM 2782 C C . LEU A 1 343 ? -9.569 15.375 5.265 1.00 95.94 343 LEU A C 1
ATOM 2784 O O . LEU A 1 343 ? -8.451 14.884 5.190 1.00 95.94 343 LEU A O 1
ATOM 2788 N N . MET A 1 344 ? -9.773 16.561 5.845 1.00 95.88 344 MET A N 1
ATOM 2789 C CA . MET A 1 344 ? -8.669 17.397 6.340 1.00 95.88 344 MET A CA 1
ATOM 2790 C C . MET A 1 344 ? -7.836 16.700 7.424 1.00 95.88 344 MET A C 1
ATOM 2792 O O . MET A 1 344 ? -6.608 16.812 7.444 1.00 95.88 344 MET A O 1
ATOM 2796 N N . ARG A 1 345 ? -8.481 15.944 8.323 1.00 95.25 345 ARG A N 1
ATOM 2797 C CA . ARG A 1 345 ? -7.770 15.153 9.334 1.00 95.25 345 ARG A CA 1
ATOM 2798 C C . ARG A 1 345 ? -6.906 14.084 8.679 1.00 95.25 345 ARG A C 1
ATOM 2800 O O . ARG A 1 345 ? -5.762 13.895 9.096 1.00 95.25 345 ARG A O 1
ATOM 2807 N N . GLN A 1 346 ? -7.454 13.363 7.703 1.00 94.81 346 GLN A N 1
ATOM 2808 C CA . GLN A 1 346 ? -6.756 12.280 7.019 1.00 94.81 346 GLN A CA 1
ATOM 2809 C C . GLN A 1 346 ? -5.595 12.796 6.166 1.00 94.81 346 GLN A C 1
ATOM 2811 O O . GLN A 1 346 ? -4.510 12.226 6.220 1.00 94.81 346 GLN A O 1
ATOM 2816 N N . GLU A 1 347 ? -5.830 13.867 5.417 1.00 94.88 347 GLU A N 1
ATOM 2817 C CA . GLU A 1 347 ? -4.892 14.408 4.440 1.00 94.88 347 GLU A CA 1
ATOM 2818 C C . GLU A 1 347 ? -3.744 15.176 5.093 1.00 94.88 347 GLU A C 1
ATOM 2820 O O . GLU A 1 347 ? -2.584 14.997 4.721 1.00 94.88 347 GLU A O 1
ATOM 2825 N N . THR A 1 348 ? -4.037 16.019 6.089 1.00 94.31 348 THR A N 1
ATOM 2826 C CA . THR A 1 348 ? -3.012 16.910 6.651 1.00 94.31 348 THR A CA 1
ATOM 2827 C C . THR A 1 348 ? -2.978 16.998 8.161 1.00 94.31 348 THR A C 1
ATOM 2829 O O . THR A 1 348 ? -2.175 17.767 8.682 1.00 94.31 348 THR A O 1
ATOM 2832 N N . ARG A 1 349 ? -3.846 16.277 8.885 1.00 93.38 349 ARG A N 1
ATOM 2833 C CA . ARG A 1 349 ? -4.073 16.523 10.323 1.00 93.38 349 ARG A CA 1
ATOM 2834 C C . ARG A 1 349 ? -4.375 18.003 10.601 1.00 93.38 349 ARG A C 1
ATOM 2836 O O . ARG A 1 349 ? -3.971 18.539 11.626 1.00 93.38 349 ARG A O 1
ATOM 2843 N N . PHE A 1 350 ? -5.087 18.646 9.672 1.00 94.12 350 PHE A N 1
ATOM 2844 C CA . PHE A 1 350 ? -5.427 20.071 9.696 1.00 94.12 350 PHE A CA 1
ATOM 2845 C C . PHE A 1 350 ? -4.247 21.039 9.536 1.00 94.12 350 PHE A C 1
ATOM 2847 O O . PHE A 1 350 ? -4.407 22.219 9.824 1.00 94.12 350 PHE A O 1
ATOM 2854 N N . ILE A 1 351 ? -3.080 20.599 9.057 1.00 93.88 351 ILE A N 1
ATOM 2855 C CA . ILE A 1 351 ? -1.938 21.496 8.853 1.00 93.88 351 ILE A CA 1
ATOM 2856 C C . ILE A 1 351 ? -1.993 22.146 7.456 1.00 93.88 351 ILE A C 1
ATOM 2858 O O . ILE A 1 351 ? -1.910 21.427 6.456 1.00 93.88 351 ILE A O 1
ATOM 2862 N N . PRO A 1 352 ? -2.116 23.486 7.332 1.00 92.00 352 PRO A N 1
ATOM 2863 C CA . PRO A 1 352 ? -2.287 24.147 6.033 1.00 92.00 352 PRO A CA 1
ATOM 2864 C C . PRO A 1 352 ? -1.057 24.085 5.122 1.00 92.00 352 PRO A C 1
ATOM 2866 O O . PRO A 1 352 ? -1.194 23.897 3.918 1.00 92.00 352 PRO A O 1
ATOM 2869 N N . GLY A 1 353 ? 0.142 24.243 5.681 1.00 91.56 353 GLY A N 1
ATOM 2870 C CA . GLY A 1 353 ? 1.416 24.282 4.960 1.00 91.56 353 GLY A CA 1
ATOM 2871 C C . GLY A 1 353 ? 1.969 22.903 4.594 1.00 91.56 353 GLY A C 1
ATOM 2872 O O . GLY A 1 353 ? 3.132 22.793 4.215 1.00 91.56 353 GLY A O 1
ATOM 2873 N N . LEU A 1 354 ? 1.182 21.830 4.735 1.00 91.25 354 LEU A N 1
ATOM 2874 C CA . LEU A 1 354 ? 1.629 20.484 4.393 1.00 91.25 354 LEU A CA 1
ATOM 2875 C C . LEU A 1 354 ? 1.662 20.289 2.871 1.00 91.25 354 LEU A C 1
ATOM 2877 O O . LEU A 1 354 ? 0.686 20.551 2.166 1.00 91.25 354 LEU A O 1
ATOM 2881 N N . ILE A 1 355 ? 2.794 19.783 2.380 1.00 90.12 355 ILE A N 1
ATOM 2882 C CA . ILE A 1 355 ? 3.028 19.463 0.969 1.00 90.12 355 ILE A CA 1
ATOM 2883 C C . ILE A 1 355 ? 3.308 17.961 0.865 1.00 90.12 355 ILE A C 1
ATOM 2885 O O . ILE A 1 355 ? 4.263 17.475 1.478 1.00 90.12 355 ILE A O 1
ATOM 2889 N N . SER A 1 356 ? 2.498 17.215 0.105 1.00 88.62 356 SER A N 1
ATOM 2890 C CA . SER A 1 356 ? 2.749 15.779 -0.085 1.00 88.62 356 SER A CA 1
ATOM 2891 C C . SER A 1 356 ? 3.994 15.515 -0.933 1.00 88.62 356 SER A C 1
ATOM 2893 O O . SER A 1 356 ? 4.514 16.381 -1.638 1.00 88.62 356 SER A O 1
ATOM 2895 N N . ARG A 1 357 ? 4.420 14.248 -0.966 1.00 82.44 357 ARG A N 1
ATOM 2896 C CA . ARG A 1 357 ? 5.461 13.771 -1.893 1.00 82.44 357 ARG A CA 1
ATOM 2897 C C . ARG A 1 357 ? 5.108 13.981 -3.370 1.00 82.44 357 ARG A C 1
ATOM 2899 O O . ARG A 1 357 ? 6.010 14.062 -4.195 1.00 82.44 357 ARG A O 1
ATOM 2906 N N . SER A 1 358 ? 3.820 14.043 -3.708 1.00 82.12 358 SER A N 1
ATOM 2907 C CA . SER A 1 358 ? 3.335 14.355 -5.058 1.00 82.12 358 SER A CA 1
ATOM 2908 C C . SER A 1 358 ? 3.025 15.844 -5.251 1.00 82.12 358 SER A C 1
ATOM 2910 O O . SER A 1 358 ? 2.457 16.205 -6.277 1.00 82.12 358 SER A O 1
ATOM 2912 N N . PHE A 1 359 ? 3.394 16.692 -4.285 1.00 86.44 359 PHE A N 1
ATOM 2913 C CA . PHE A 1 359 ? 3.101 18.127 -4.220 1.00 86.44 359 PHE A CA 1
ATOM 2914 C C . PHE A 1 359 ? 1.621 18.492 -4.179 1.00 86.44 359 PHE A C 1
ATOM 2916 O O . PHE A 1 359 ? 1.232 19.565 -4.635 1.00 86.44 359 PHE A O 1
ATOM 2923 N N . ALA A 1 360 ? 0.796 17.622 -3.614 1.00 89.69 360 ALA A N 1
ATOM 2924 C CA . ALA A 1 360 ? -0.543 18.010 -3.220 1.00 89.69 360 ALA A CA 1
ATOM 2925 C C . ALA A 1 360 ? -0.454 19.078 -2.112 1.00 89.69 360 ALA A C 1
ATOM 2927 O O . ALA A 1 360 ? 0.416 18.991 -1.241 1.00 89.69 360 ALA A O 1
ATOM 2928 N N . LEU A 1 361 ? -1.304 20.106 -2.181 1.00 91.81 361 LEU A N 1
ATOM 2929 C CA . LEU A 1 361 ? -1.184 21.320 -1.369 1.00 91.81 361 LEU A CA 1
ATOM 2930 C C . LEU A 1 361 ? -2.398 21.546 -0.468 1.00 91.81 361 LEU A C 1
ATOM 2932 O O . LEU A 1 361 ? -3.542 21.262 -0.839 1.00 91.81 361 LEU A O 1
ATOM 2936 N N . GLY A 1 362 ? -2.147 22.171 0.683 1.00 91.06 362 GLY A N 1
ATOM 2937 C CA . GLY A 1 362 ? -3.193 22.692 1.557 1.00 91.06 362 GLY A CA 1
ATOM 2938 C C . GLY A 1 362 ? -3.915 21.616 2.364 1.00 91.06 362 GLY A C 1
ATOM 2939 O O . GLY A 1 362 ? -3.649 20.423 2.234 1.00 91.06 362 GLY A O 1
ATOM 2940 N N . LEU A 1 363 ? -4.896 22.053 3.160 1.00 93.19 363 LEU A N 1
ATOM 2941 C CA . LEU A 1 363 ? -5.683 21.214 4.077 1.00 93.19 363 LEU A CA 1
ATOM 2942 C C . LEU A 1 363 ? -6.361 20.000 3.422 1.00 93.19 363 LEU A C 1
ATOM 2944 O O . LEU A 1 363 ? -6.638 19.021 4.100 1.00 93.1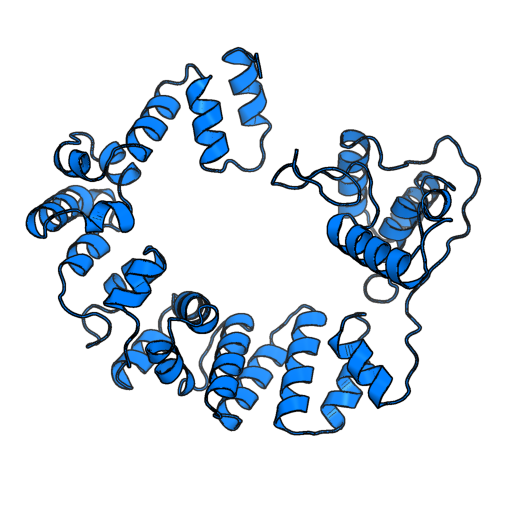9 363 LEU A O 1
ATOM 2948 N N . MET A 1 364 ? -6.639 20.078 2.122 1.00 94.06 364 MET A N 1
ATOM 2949 C CA . MET A 1 364 ? -7.353 19.049 1.359 1.00 94.06 364 MET A CA 1
ATOM 2950 C C . MET A 1 364 ? -6.451 18.296 0.375 1.00 94.06 364 MET A C 1
ATOM 2952 O O . MET A 1 364 ? -6.968 17.509 -0.410 1.00 94.06 364 MET A O 1
ATOM 2956 N N . GLN A 1 365 ? -5.141 18.580 0.367 1.00 93.88 365 GLN A N 1
ATOM 2957 C CA . GLN A 1 365 ? -4.161 17.966 -0.537 1.00 93.88 365 GLN A CA 1
ATOM 2958 C C . GLN A 1 365 ? -4.628 17.989 -2.005 1.00 93.88 365 GLN A C 1
ATOM 2960 O O . GLN A 1 365 ? -4.735 16.971 -2.688 1.00 93.88 365 GLN A O 1
ATOM 2965 N N . ILE A 1 366 ? -4.899 19.194 -2.509 1.00 92.69 366 ILE A N 1
ATOM 2966 C CA . ILE A 1 366 ? -5.297 19.411 -3.903 1.00 92.69 366 ILE A CA 1
ATOM 2967 C C . ILE A 1 366 ? -4.040 19.429 -4.776 1.00 92.69 366 ILE A C 1
ATOM 2969 O O . ILE A 1 366 ? -3.073 20.131 -4.474 1.00 92.69 366 ILE A O 1
ATOM 2973 N N . MET A 1 367 ? -4.052 18.654 -5.859 1.00 90.50 367 MET A N 1
ATOM 2974 C CA . MET A 1 367 ? -2.975 18.647 -6.851 1.00 90.50 367 MET A CA 1
ATOM 2975 C C . MET A 1 367 ? -3.008 19.941 -7.692 1.00 90.50 367 MET A C 1
ATOM 2977 O O . MET A 1 367 ? -4.103 20.330 -8.108 1.00 90.50 367 MET A O 1
ATOM 2981 N N . PRO A 1 368 ? -1.854 20.594 -7.940 1.00 87.38 368 PRO A N 1
ATOM 2982 C CA . PRO A 1 368 ? -1.754 21.787 -8.787 1.00 87.38 368 PRO A CA 1
ATOM 2983 C C . PRO A 1 368 ? -2.201 21.611 -10.241 1.00 87.38 368 PRO A C 1
ATOM 2985 O O . PRO A 1 368 ? -2.064 20.487 -10.785 1.00 87.38 368 PRO A O 1
#

pLDDT: mean 93.34, std 5.45, range [57.22, 98.81]

Foldseek 3Di:
DPDAQVRLVVVVVVDPDDDLVNLVVSLVHHPDPVSVLLNVLCPDALVCLLVDPDLVSSVSNDALVSLLVDDLVSLVVNLVVCCVPPVLSVLSNVSNDPAPQADLPCPVSSLSVCLRDDPVCCLVHVLAAHDPRSVVSLLPDPCNLVVLCSQLVDPSSVRPLVNLLPDADHDDQLVSLQSNLVSVVVVVVLVRNLRSLVVSLVHDDDLVSVLVSLLVNCVSPVDCVSLVVLCPDLAPDPSNVVSCVVVVHDDDQEDADDPADADPQADLLQALVSVVVLVVVLVVDDLVCLVVSLVNQRHLSSRLVNQVSVVSNDPPRHHYQYQRPCVVVVVPDPVVSVVLSVQLCVPPSVRQSDADPQRQGGSNRHHD

Secondary structure (DSSP, 8-state):
----HHHHHHHHTT-S---HHHHHHHHTT---HHHHHHHHHHH--GGGGGG---HHHHHHH--HHHHTTS-HHHHHHHHHHHHHHHS--HHHHHTT-S-SSSSSTTHHHHHHHHHHS-HHHHHHHT-S---HHHHHHHHTSTTHHHHHHHHHT-TT-HHHHHHHTT-------HHHHHHHHHHHHHTT-HHHHHHHHHHHHHH--SHHHHHHHHHHHHHHH--HHHHHHHHT-SS--HHHHHHHHHTT----SEES-------TTS--S-SHHHHHHHHHHHHH--GGGHHHHHHHT-SGGGHHHHHHHHHHHHTTT-EE---TTGGG-TTS-HHHHHHHHHHHHHHHTT-TT-B-TT--BTTTTB--

Radius of gyration: 26.55 Å; chains: 1; bounding box: 53×66×61 Å